Protein AF-A0AAV6PAG8-F1 (afdb_monomer_lite)

Foldseek 3Di:
DFQFLLNVVVVVCVVDVVFPDKFKAAPVRHTDDRRHTPVVVLQHWIWIATPNDIDTDGRPHDDDDPPPCVVVVVVVVVVVVVVCVVVVVVVVVVVVVVVVVVVVVVVVVCVVVVVVVVVVVVVVVVVVVVVVVVVVVVVVCLVVVLVCCCPPPDPPVVCVVVNVVVVVVVVVVVVVCCVVVVDPVDDPVVVVVVVVVVVVVVVVVVD

pLDDT: mean 77.94, std 13.1, range [36.88, 95.69]

Secondary structure (DSSP, 8-state):
---BHHHHHHHHHHH-TT-S-EEEEETTSPBPPTTSBHHHHTTS-EEEEETTEEEEE------S--SS-HHHHHHHHHHHHHHHHHHHHHHHHHHHHHHHHHHHHHHHHHHHHHHHHHHHHHHHHHHHHHHHHHHHHHHHHHHHHHHHHHHHT--HHHHHHHHHHHHHHHHHHHHHHHHHHT-----HHHHHHHHHHHHHHHHTT--

Radius of gyration: 40.33 Å; chains: 1; bounding box: 89×39×101 Å

Organism: Solea senegalensis (NCBI:txid28829)

Sequence (207 aa):
MLTTVGDLLRDITAKDRGVHYAVLLNGDGQRISSCTFMETVLNKDFQLVINDVTHNVRSFGQGPSHEHVSGVDDVKYMVRLLHAALTLPQRQHAKHSELLMKQEELKEQLKPLETVKVQMAKDAHSKASMLGWVGLAYLSLQGGFLGYLTWYVFEWDTMEPVTYFITYTTSMIFFAYYMLTRQDFACPDVRDRQFLHFFYRSASSEV

Structure (mmCIF, N/CA/C/O backbone):
data_AF-A0AAV6PAG8-F1
#
_entry.id   AF-A0AAV6PAG8-F1
#
loop_
_atom_site.group_PDB
_atom_site.id
_atom_site.type_symbol
_atom_site.label_atom_id
_atom_site.label_alt_id
_atom_site.label_comp_id
_atom_site.label_asym_id
_atom_site.label_entity_id
_atom_site.label_seq_id
_atom_site.pdbx_PDB_ins_code
_atom_site.Cartn_x
_atom_site.Cartn_y
_atom_site.Cartn_z
_atom_site.occupancy
_atom_site.B_iso_or_equiv
_atom_site.auth_seq_id
_atom_site.auth_comp_id
_atom_site.auth_asym_id
_atom_site.auth_atom_id
_atom_site.pdbx_PDB_model_num
ATOM 1 N N . MET A 1 1 ? -29.138 -3.992 34.668 1.00 46.91 1 MET A N 1
ATOM 2 C CA . MET A 1 1 ? -29.139 -4.516 33.292 1.00 46.91 1 MET A CA 1
ATOM 3 C C . MET A 1 1 ? -30.467 -4.113 32.700 1.00 46.91 1 MET A C 1
ATOM 5 O O . MET A 1 1 ? -31.474 -4.454 33.302 1.00 46.91 1 MET A O 1
ATOM 9 N N . LEU A 1 2 ? -30.470 -3.283 31.657 1.00 59.47 2 LEU A N 1
ATOM 10 C CA . LEU A 1 2 ? -31.719 -2.862 31.028 1.00 59.47 2 LEU A CA 1
ATOM 11 C C . LEU A 1 2 ? -32.169 -3.992 30.105 1.00 59.47 2 LEU A C 1
ATOM 13 O O . LEU A 1 2 ? -31.556 -4.203 29.064 1.00 59.47 2 LEU A O 1
ATOM 17 N N . THR A 1 3 ? -33.175 -4.752 30.524 1.00 80.31 3 THR A N 1
ATOM 18 C CA . THR A 1 3 ? -33.791 -5.779 29.684 1.00 80.31 3 THR A CA 1
ATOM 19 C C . THR A 1 3 ? -34.648 -5.097 28.623 1.00 80.31 3 THR A C 1
ATOM 21 O O . THR A 1 3 ? -35.455 -4.209 28.920 1.00 80.31 3 THR A O 1
ATOM 24 N N . THR A 1 4 ? -34.438 -5.468 27.364 1.00 87.31 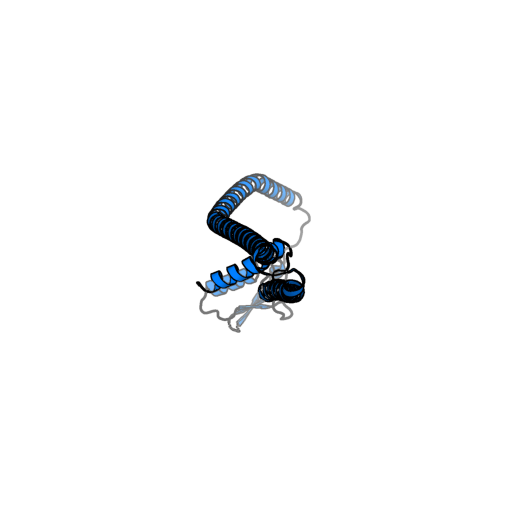4 THR A N 1
ATOM 25 C CA . THR A 1 4 ? -35.262 -4.983 26.254 1.00 87.31 4 THR A CA 1
ATOM 26 C C . THR A 1 4 ? -36.421 -5.940 25.989 1.00 87.31 4 THR A C 1
ATOM 28 O O . THR A 1 4 ? -36.388 -7.111 26.376 1.00 87.31 4 THR A O 1
ATOM 31 N N . VAL A 1 5 ? -37.466 -5.455 25.318 1.00 83.56 5 VAL A N 1
ATOM 32 C CA . VAL A 1 5 ? -38.581 -6.299 24.856 1.00 83.56 5 VAL A CA 1
ATOM 33 C C . VAL A 1 5 ? -38.077 -7.416 23.935 1.00 83.56 5 VAL A C 1
ATOM 35 O O . VAL A 1 5 ? -38.572 -8.538 24.001 1.00 83.56 5 VAL A O 1
ATOM 38 N N . GLY A 1 6 ? -37.052 -7.144 23.123 1.00 83.06 6 GLY A N 1
ATOM 39 C CA . GLY A 1 6 ? -36.403 -8.132 22.267 1.00 83.06 6 GLY A CA 1
ATOM 40 C C . GLY A 1 6 ? -35.702 -9.240 23.050 1.00 83.06 6 GLY A C 1
ATOM 41 O O . GLY A 1 6 ? -35.818 -10.404 22.670 1.00 83.06 6 GLY A O 1
ATOM 42 N N . ASP A 1 7 ? -35.032 -8.906 24.155 1.00 85.25 7 ASP A N 1
ATOM 43 C CA . ASP A 1 7 ? -34.413 -9.909 25.031 1.00 85.25 7 ASP A CA 1
ATOM 44 C C . ASP A 1 7 ? -35.474 -10.790 25.697 1.00 85.25 7 ASP A C 1
ATOM 46 O O . ASP A 1 7 ? -35.347 -12.010 25.686 1.00 85.25 7 ASP A O 1
ATOM 50 N N . LEU A 1 8 ? -36.575 -10.199 26.177 1.00 83.44 8 LEU A N 1
ATOM 51 C CA . LEU A 1 8 ? -37.692 -10.951 26.760 1.00 83.44 8 LEU A CA 1
ATOM 52 C C . LEU A 1 8 ? -38.330 -11.910 25.743 1.00 83.44 8 LEU A C 1
ATOM 54 O O . LEU A 1 8 ? -38.576 -13.072 26.052 1.00 83.44 8 LEU A O 1
ATOM 58 N N . LEU A 1 9 ? -38.588 -11.443 24.519 1.00 84.12 9 LEU A N 1
ATOM 59 C CA . LEU A 1 9 ? -39.158 -12.274 23.456 1.00 84.12 9 LEU A CA 1
ATOM 60 C C . LEU A 1 9 ? -38.212 -13.416 23.061 1.00 84.12 9 LEU A C 1
ATOM 62 O O . LEU A 1 9 ? -38.665 -14.544 22.844 1.00 84.12 9 LEU A O 1
ATOM 66 N N . ARG A 1 10 ? -36.900 -13.149 23.010 1.00 84.81 10 ARG A N 1
ATOM 67 C CA . ARG A 1 10 ? -35.882 -14.185 22.781 1.00 84.81 10 ARG A CA 1
ATOM 68 C C . ARG A 1 10 ? -35.856 -15.200 23.913 1.00 84.81 10 ARG A C 1
ATOM 70 O O . ARG A 1 10 ? -35.820 -16.391 23.623 1.00 84.81 10 ARG A O 1
ATOM 77 N N . ASP A 1 11 ? -35.928 -14.755 25.161 1.00 85.12 11 ASP A N 1
ATOM 78 C CA . ASP A 1 11 ? -35.935 -15.635 26.328 1.00 85.12 11 ASP A CA 1
ATOM 79 C C . ASP A 1 11 ? -37.188 -16.517 26.369 1.00 85.12 11 ASP A C 1
ATOM 81 O O . ASP A 1 11 ? -37.075 -17.716 26.615 1.00 85.12 11 ASP A O 1
ATOM 85 N N . ILE A 1 12 ? -38.370 -15.973 26.059 1.00 83.06 12 ILE A N 1
ATOM 86 C CA . ILE A 1 12 ? -39.626 -16.741 25.983 1.00 83.06 12 ILE A CA 1
ATOM 87 C C . ILE A 1 12 ? -39.534 -17.816 24.893 1.00 83.06 12 ILE A C 1
ATOM 89 O O . ILE A 1 12 ? -39.832 -18.982 25.149 1.00 83.06 12 ILE A O 1
ATOM 93 N N . THR A 1 13 ? -39.048 -17.445 23.706 1.00 81.75 13 THR A N 1
ATOM 94 C CA . THR A 1 13 ? -38.871 -18.377 22.577 1.00 81.75 13 THR A CA 1
ATOM 95 C C . THR A 1 13 ? -37.801 -19.437 22.873 1.00 81.75 13 THR A C 1
ATOM 97 O O . THR A 1 13 ? -37.905 -20.582 22.442 1.00 81.75 13 THR A O 1
ATOM 100 N N . ALA A 1 14 ? -36.756 -19.082 23.627 1.00 84.25 14 ALA A N 1
ATOM 101 C CA . ALA A 1 14 ? -35.708 -20.016 24.030 1.00 84.25 14 ALA A CA 1
ATOM 102 C C . ALA A 1 14 ? -36.164 -20.981 25.139 1.00 84.25 14 ALA A C 1
ATOM 104 O O . ALA A 1 14 ? -35.673 -22.111 25.200 1.00 84.25 14 ALA A O 1
ATOM 105 N N . LYS A 1 15 ? -37.078 -20.547 26.018 1.00 84.00 15 LYS A N 1
ATOM 106 C CA . LYS A 1 15 ? -37.592 -21.334 27.149 1.00 84.00 15 LYS A CA 1
ATOM 107 C C . LYS A 1 15 ? -38.590 -22.403 26.707 1.00 84.00 15 LYS A C 1
ATOM 109 O O . LYS A 1 15 ? -38.554 -23.505 27.249 1.00 84.00 15 LYS A O 1
ATOM 114 N N . ASP A 1 16 ? -39.449 -22.087 25.741 1.00 81.06 16 ASP A N 1
ATOM 115 C CA . ASP A 1 16 ? -40.463 -23.005 25.227 1.00 81.06 16 ASP A CA 1
ATOM 116 C C . ASP A 1 16 ? -40.409 -23.076 23.695 1.00 81.06 16 ASP A C 1
ATOM 118 O O . ASP A 1 16 ? -40.774 -22.138 22.987 1.00 81.06 16 ASP A O 1
ATOM 122 N N . ARG A 1 17 ? -39.959 -24.226 23.176 1.00 73.06 17 ARG A N 1
ATOM 123 C CA . ARG A 1 17 ? -39.860 -24.484 21.729 1.00 73.06 17 ARG A CA 1
ATOM 124 C C . ARG A 1 17 ? -41.225 -24.593 21.040 1.00 73.06 17 ARG A C 1
ATOM 126 O O . ARG A 1 17 ? -41.256 -24.631 19.813 1.00 73.06 17 ARG A O 1
ATOM 133 N N . GLY A 1 18 ? -42.324 -24.666 21.794 1.00 73.50 18 GLY A N 1
ATOM 134 C CA . GLY A 1 18 ? -43.687 -24.631 21.263 1.00 73.50 18 GLY A CA 1
ATOM 135 C C . GLY A 1 18 ? -44.164 -23.227 20.880 1.00 73.50 18 GLY A C 1
ATOM 136 O O . GLY A 1 18 ? -45.200 -23.096 20.232 1.00 73.50 18 GLY A O 1
ATOM 137 N N . VAL A 1 19 ? -43.433 -22.170 21.252 1.00 74.88 19 VAL A N 1
ATOM 138 C CA . VAL A 1 19 ? -43.768 -20.782 20.911 1.00 74.88 19 VAL A CA 1
ATOM 139 C C . VAL A 1 19 ? -43.152 -20.417 19.561 1.00 74.88 19 VAL A C 1
ATOM 141 O O . VAL A 1 19 ? -41.952 -20.183 19.450 1.00 74.88 19 VAL A O 1
ATOM 144 N N . HIS A 1 20 ? -43.982 -20.355 18.519 1.00 68.56 20 HIS A N 1
ATOM 145 C CA . HIS A 1 20 ? -43.560 -19.961 17.171 1.00 68.56 20 HIS A CA 1
ATOM 146 C C . HIS A 1 20 ? -43.664 -18.453 16.949 1.00 68.56 20 HIS A C 1
ATOM 148 O O . HIS A 1 20 ? -42.948 -17.894 16.116 1.00 68.56 20 HIS A O 1
ATOM 154 N N . TYR A 1 21 ? -44.561 -17.794 17.683 1.00 75.31 21 TYR A N 1
ATOM 155 C CA . TYR A 1 21 ? -44.836 -16.380 17.507 1.00 75.31 21 TYR A CA 1
ATOM 156 C C . TYR A 1 21 ? -45.197 -15.724 18.839 1.00 75.31 21 TYR A C 1
ATOM 158 O O . TYR A 1 21 ? -46.208 -16.063 19.457 1.00 75.31 21 TYR A O 1
ATOM 166 N N . ALA A 1 22 ? -44.368 -14.770 19.262 1.00 78.50 22 ALA A N 1
ATOM 167 C CA . ALA A 1 22 ? -44.603 -13.937 20.432 1.00 78.50 22 ALA A CA 1
ATOM 168 C C . ALA A 1 22 ? -44.461 -12.462 20.040 1.00 78.50 22 ALA A C 1
ATOM 170 O O . ALA A 1 22 ? -43.446 -12.062 19.465 1.00 78.50 22 ALA A O 1
ATOM 171 N N . VAL A 1 23 ? -45.477 -11.649 20.330 1.00 81.56 23 VAL A N 1
ATOM 172 C CA . VAL A 1 23 ? -45.461 -10.204 20.066 1.00 81.56 23 VAL A CA 1
ATOM 173 C C . VAL A 1 23 ? -46.072 -9.445 21.229 1.00 81.56 23 VAL A C 1
ATOM 175 O O . VAL A 1 23 ? -47.088 -9.844 21.795 1.00 81.56 23 VAL A O 1
ATOM 178 N N . LEU A 1 24 ? -45.446 -8.316 21.553 1.00 82.12 24 LEU A N 1
ATOM 179 C CA . LEU A 1 24 ? -45.943 -7.375 22.539 1.00 82.12 24 LEU A CA 1
ATOM 180 C C . LEU A 1 24 ? -46.739 -6.260 21.852 1.00 82.12 24 LEU A C 1
ATOM 182 O O . LEU A 1 24 ? -46.246 -5.616 20.921 1.00 82.12 24 LEU A O 1
ATOM 186 N N . LEU A 1 25 ? -47.961 -6.033 22.315 1.00 81.81 25 LEU A N 1
ATOM 187 C CA . LEU A 1 25 ? -48.871 -5.000 21.841 1.00 81.81 25 LEU A CA 1
ATOM 188 C C . LEU A 1 25 ? -49.134 -3.988 22.959 1.00 81.81 25 LEU A C 1
ATOM 190 O O . LEU A 1 25 ? -49.239 -4.339 24.134 1.00 81.81 25 LEU A O 1
ATOM 194 N N . ASN A 1 26 ? -49.257 -2.723 22.585 1.00 80.88 26 ASN A N 1
ATOM 195 C CA . ASN A 1 26 ? -49.664 -1.655 23.488 1.00 80.88 26 ASN A CA 1
ATOM 196 C C . ASN A 1 26 ? -51.186 -1.696 23.735 1.00 80.88 26 ASN A C 1
ATOM 198 O O . ASN A 1 26 ? -51.906 -2.386 23.011 1.00 80.88 26 ASN A O 1
ATOM 202 N N . GLY A 1 27 ? -51.692 -0.916 24.696 1.00 71.19 27 GLY A N 1
ATOM 203 C CA . GLY A 1 27 ? -53.138 -0.792 24.957 1.00 71.19 27 GLY A CA 1
ATOM 204 C C . GLY A 1 27 ? -53.977 -0.412 23.723 1.00 71.19 27 GLY A C 1
ATOM 205 O O . GLY A 1 27 ? -55.124 -0.831 23.610 1.00 71.19 27 GLY A O 1
ATOM 206 N N . ASP A 1 28 ? -53.368 0.289 22.760 1.00 72.31 28 ASP A N 1
ATOM 207 C CA . ASP A 1 28 ? -53.968 0.688 21.477 1.00 72.31 28 ASP A CA 1
ATOM 208 C C . ASP A 1 28 ? -53.832 -0.370 20.356 1.00 72.31 28 ASP A C 1
ATOM 210 O O . ASP A 1 28 ? -54.152 -0.104 19.198 1.00 72.31 28 ASP A O 1
ATOM 214 N N . GLY A 1 29 ? -53.299 -1.562 20.652 1.00 71.62 29 GLY A N 1
ATOM 215 C CA . GLY A 1 29 ? -53.136 -2.656 19.684 1.00 71.62 29 GLY A CA 1
ATOM 216 C C . GLY A 1 29 ? -51.946 -2.517 18.723 1.00 71.62 29 GLY A C 1
ATOM 217 O O . GLY A 1 29 ? -51.823 -3.298 17.781 1.00 71.62 29 GLY A O 1
ATOM 218 N N . GLN A 1 30 ? -51.046 -1.551 18.940 1.00 79.81 30 GLN A N 1
ATOM 219 C CA . GLN A 1 30 ? -49.819 -1.398 18.145 1.00 79.81 30 GLN A CA 1
ATOM 220 C C . GLN A 1 30 ? -48.665 -2.246 18.685 1.00 79.81 30 GLN A C 1
ATOM 222 O O . GLN A 1 30 ? -48.480 -2.348 19.896 1.00 79.81 30 GLN A O 1
ATOM 227 N N . ARG A 1 31 ? -47.846 -2.806 17.785 1.00 80.69 31 ARG A N 1
ATOM 228 C CA . ARG A 1 31 ? -46.652 -3.585 18.153 1.00 80.69 31 ARG A CA 1
ATOM 229 C C . ARG A 1 31 ? -45.590 -2.698 18.797 1.00 80.69 31 ARG A C 1
ATOM 231 O O . ARG A 1 31 ? -45.206 -1.678 18.230 1.00 80.69 31 ARG A O 1
ATOM 238 N N . ILE A 1 32 ? -45.089 -3.120 19.953 1.00 81.50 32 ILE A N 1
ATOM 239 C CA . ILE A 1 32 ? -43.983 -2.459 20.650 1.00 81.50 32 ILE A CA 1
ATOM 240 C C . ILE A 1 32 ? -42.662 -2.920 20.022 1.00 81.50 32 ILE A C 1
ATOM 242 O O . ILE A 1 32 ? -42.492 -4.092 19.686 1.00 81.50 32 ILE A O 1
ATOM 246 N N . SER A 1 33 ? -41.729 -1.985 19.839 1.00 80.94 33 SER A N 1
ATOM 247 C CA . SER A 1 33 ? -40.425 -2.272 19.241 1.00 80.94 33 SER A CA 1
ATOM 248 C C . SER A 1 33 ? -39.586 -3.186 20.133 1.00 80.94 33 SER A C 1
ATOM 250 O O . SER A 1 33 ? -39.536 -3.023 21.352 1.00 80.94 33 SER A O 1
ATOM 252 N N . SER A 1 34 ? -38.838 -4.098 19.513 1.00 78.38 34 SER A N 1
ATOM 253 C CA . SER A 1 34 ? -37.893 -4.983 20.199 1.00 78.38 34 SER A CA 1
ATOM 254 C C . SER A 1 34 ? -36.793 -4.221 20.949 1.00 78.38 34 SER A C 1
ATOM 256 O O . SER A 1 34 ? -36.220 -4.750 21.895 1.00 78.38 34 SER A O 1
ATOM 258 N N . CYS A 1 35 ? -36.509 -2.973 20.563 1.00 79.38 35 CYS A N 1
ATOM 259 C CA . CYS A 1 35 ? -35.508 -2.129 21.220 1.00 79.38 35 CYS A CA 1
ATOM 260 C C . CYS A 1 35 ? -36.067 -1.330 22.408 1.00 79.38 35 CYS A C 1
ATOM 262 O O . CYS A 1 35 ? -35.312 -0.621 23.071 1.00 79.38 35 CYS A O 1
ATOM 264 N N . THR A 1 36 ? -37.375 -1.390 22.671 1.00 83.50 36 THR A N 1
ATOM 265 C CA . THR A 1 36 ? -37.980 -0.663 23.790 1.00 83.50 36 THR A CA 1
ATOM 266 C C . THR A 1 36 ? -37.551 -1.291 25.118 1.00 83.50 36 THR A C 1
ATOM 268 O O . THR A 1 36 ? -37.507 -2.515 25.260 1.00 83.50 36 THR A O 1
ATOM 271 N N . PHE A 1 37 ? -37.222 -0.452 26.103 1.00 82.19 37 PHE A N 1
ATOM 272 C CA . PHE A 1 37 ? -36.874 -0.904 27.448 1.00 82.19 37 PHE A CA 1
ATOM 273 C C . PHE A 1 37 ? -38.100 -1.426 28.196 1.00 82.19 37 PHE A C 1
ATOM 275 O O . PHE A 1 37 ? -39.176 -0.828 28.134 1.00 82.19 37 PHE A O 1
ATOM 282 N N . MET A 1 38 ? -37.917 -2.503 28.964 1.00 79.88 38 MET A N 1
ATOM 283 C CA . MET A 1 38 ? -38.992 -3.105 29.755 1.00 79.88 38 MET A CA 1
ATOM 284 C C . MET A 1 38 ? -39.590 -2.123 30.774 1.00 79.88 38 MET A C 1
ATOM 286 O O . MET A 1 38 ? -40.790 -2.141 31.007 1.00 79.88 38 MET A O 1
ATOM 290 N N . GLU A 1 39 ? -38.778 -1.217 31.328 1.00 76.50 39 GLU A N 1
ATOM 291 C CA . GLU A 1 39 ? -39.226 -0.181 32.273 1.00 76.50 39 GLU A CA 1
ATOM 292 C C . GLU A 1 39 ? -40.283 0.755 31.665 1.00 76.50 39 GLU A C 1
ATOM 294 O O . GLU A 1 39 ? -41.230 1.152 32.335 1.00 76.50 39 GLU A O 1
ATOM 299 N N . THR A 1 40 ? -40.164 1.086 30.376 1.00 77.06 40 THR A N 1
ATOM 300 C CA . THR A 1 40 ? -41.135 1.944 29.680 1.00 77.06 40 THR A CA 1
ATOM 301 C C . THR A 1 40 ? -42.437 1.204 29.388 1.00 77.06 40 THR A C 1
ATOM 303 O O . THR A 1 40 ? -43.511 1.798 29.427 1.00 77.06 40 THR A O 1
ATOM 306 N N . VAL A 1 41 ? -42.340 -0.094 29.106 1.00 78.69 41 VAL A N 1
ATOM 307 C CA . VAL A 1 41 ? -43.480 -0.971 28.821 1.00 78.69 41 VAL A CA 1
ATOM 308 C C . VAL A 1 41 ? -44.267 -1.288 30.091 1.00 78.69 41 VAL A C 1
ATOM 310 O O . VAL A 1 41 ? -45.487 -1.237 30.071 1.00 78.69 41 VAL A O 1
ATOM 313 N N . LEU A 1 42 ? -43.580 -1.537 31.207 1.00 77.88 42 LEU A N 1
ATOM 314 C CA . LEU A 1 42 ? -44.167 -1.819 32.522 1.00 77.88 42 LEU A CA 1
ATOM 315 C C . LEU A 1 42 ? -44.856 -0.606 33.172 1.00 77.88 42 LEU A C 1
ATOM 317 O O . LEU A 1 42 ? -45.422 -0.749 34.248 1.00 77.88 42 LEU A O 1
ATOM 321 N N . ASN A 1 43 ? -44.806 0.581 32.563 1.00 77.50 43 ASN A N 1
ATOM 322 C CA . ASN A 1 43 ? -45.525 1.763 33.052 1.00 77.50 43 ASN A CA 1
ATOM 323 C C . ASN A 1 43 ? -46.970 1.853 32.545 1.00 77.50 43 ASN A C 1
ATOM 325 O O . ASN A 1 43 ? -47.733 2.695 33.019 1.00 77.50 43 ASN A O 1
ATOM 329 N N . LYS A 1 44 ? -47.340 1.042 31.552 1.00 76.62 44 LYS A N 1
ATOM 330 C CA . LYS A 1 44 ? -48.685 0.997 30.980 1.00 76.62 44 LYS A CA 1
ATOM 331 C C . LYS A 1 44 ? -49.147 -0.447 30.878 1.00 76.62 44 LYS A C 1
ATOM 333 O O . LYS A 1 44 ? -48.338 -1.363 30.788 1.00 76.62 44 LYS A O 1
ATOM 338 N N . ASP A 1 45 ? -50.457 -0.636 30.827 1.00 80.94 45 ASP A N 1
ATOM 339 C CA . ASP A 1 45 ? -51.018 -1.946 30.520 1.00 80.94 45 ASP A CA 1
ATOM 340 C C . ASP A 1 45 ? -50.637 -2.350 29.090 1.00 80.94 45 ASP A C 1
ATOM 342 O O . ASP A 1 45 ? -50.783 -1.570 28.142 1.00 80.94 45 ASP A O 1
ATOM 346 N N . PHE A 1 46 ? -50.137 -3.575 28.939 1.00 83.00 46 PHE A N 1
ATOM 347 C CA . PHE A 1 46 ? -49.699 -4.121 27.660 1.00 83.00 46 PHE A CA 1
ATOM 348 C C . PHE A 1 46 ? -50.274 -5.521 27.451 1.00 83.00 46 PHE A C 1
ATOM 350 O O . PHE A 1 46 ? -50.575 -6.261 28.390 1.00 83.00 46 PHE A O 1
ATOM 357 N N . GLN A 1 47 ? -50.432 -5.897 26.188 1.00 82.88 47 GLN A N 1
ATOM 358 C CA . GLN A 1 47 ? -50.933 -7.205 25.795 1.00 82.88 47 GLN A CA 1
ATOM 359 C C . GLN A 1 47 ? -49.785 -8.035 25.224 1.00 82.88 47 GLN A C 1
ATOM 361 O O . GLN A 1 47 ? -49.036 -7.579 24.362 1.00 82.88 47 GLN A O 1
ATOM 366 N N . LEU A 1 48 ? -49.641 -9.266 25.697 1.00 83.00 48 LEU A N 1
ATOM 367 C CA . LEU A 1 48 ? -48.678 -10.234 25.189 1.00 83.00 48 LEU A CA 1
ATOM 368 C C . LEU A 1 48 ? -49.432 -11.293 24.389 1.00 83.00 48 LEU A C 1
ATOM 370 O O . LEU A 1 48 ? -50.273 -12.000 24.937 1.00 83.00 48 LEU A O 1
ATOM 374 N N . VAL A 1 49 ? -49.135 -11.403 23.098 1.00 81.69 49 VAL A N 1
ATOM 375 C CA . VAL A 1 49 ? -49.740 -12.405 22.214 1.00 81.69 49 VAL A CA 1
ATOM 376 C C . VAL A 1 49 ? -48.745 -13.532 21.997 1.00 81.69 49 VAL A C 1
ATOM 378 O O . VAL A 1 49 ? -47.672 -13.287 21.449 1.00 81.69 49 VAL A O 1
ATOM 381 N N . ILE A 1 50 ? -49.096 -14.747 22.421 1.00 82.62 50 ILE A N 1
ATOM 382 C CA . ILE A 1 50 ? -48.298 -15.970 22.248 1.00 82.62 50 ILE A CA 1
ATOM 383 C C . ILE A 1 50 ? -49.143 -16.965 21.454 1.00 82.62 50 ILE A C 1
ATOM 385 O O . ILE A 1 50 ? -50.193 -17.371 21.942 1.00 82.62 50 ILE A O 1
ATOM 389 N N . ASN A 1 51 ? -48.699 -17.371 20.259 1.00 76.56 51 ASN A N 1
ATOM 390 C CA . ASN A 1 51 ? -49.383 -18.370 19.417 1.00 76.56 51 ASN A CA 1
ATOM 391 C C . ASN A 1 51 ? -50.914 -18.144 19.312 1.00 76.56 51 ASN A C 1
ATOM 393 O O . ASN A 1 51 ? -51.696 -19.054 19.574 1.00 76.56 51 ASN A O 1
ATOM 397 N N . ASP A 1 52 ? -51.327 -16.912 18.993 1.00 73.56 52 ASP A N 1
ATOM 398 C CA . ASP A 1 52 ? -52.728 -16.446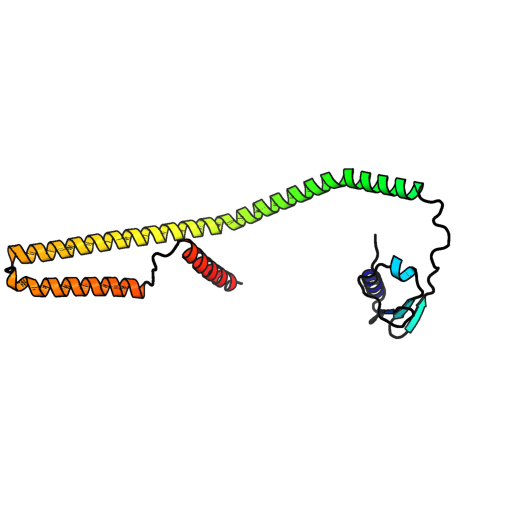 18.910 1.00 73.56 52 ASP A CA 1
ATOM 399 C C . ASP A 1 52 ? -53.517 -16.342 20.230 1.00 73.56 52 ASP A C 1
ATOM 401 O O . ASP A 1 52 ? -54.679 -15.931 20.228 1.00 73.56 52 ASP A O 1
ATOM 405 N N . VAL A 1 53 ? -52.892 -16.598 21.382 1.00 78.25 53 VAL A N 1
ATOM 406 C CA . VAL A 1 53 ? -53.488 -16.340 22.700 1.00 78.25 53 VAL A CA 1
ATOM 407 C C . VAL A 1 53 ? -53.072 -14.958 23.197 1.00 78.25 53 VAL A C 1
ATOM 409 O O . VAL A 1 53 ? -51.893 -14.686 23.426 1.00 78.25 53 VAL A O 1
ATOM 412 N N . THR A 1 54 ? -54.049 -14.069 23.379 1.00 80.19 54 THR A N 1
ATOM 413 C CA . THR A 1 54 ? -53.847 -12.712 23.906 1.00 80.19 54 THR A CA 1
ATOM 414 C C . THR A 1 54 ? -53.901 -12.711 25.436 1.00 80.19 54 THR A C 1
ATOM 416 O O . THR A 1 54 ? -54.968 -12.889 26.027 1.00 80.19 54 THR A O 1
ATOM 419 N N . HIS A 1 55 ? -52.772 -12.454 26.091 1.00 79.75 55 HIS A N 1
ATOM 420 C CA . HIS A 1 55 ? -52.685 -12.246 27.533 1.00 79.75 55 HIS A CA 1
ATOM 421 C C . HIS A 1 55 ? -52.645 -10.753 27.853 1.00 79.75 55 HIS A C 1
ATOM 423 O O . HIS A 1 55 ? -51.729 -10.045 27.443 1.00 79.75 55 HIS A O 1
ATOM 429 N N . ASN A 1 56 ? -53.631 -10.270 28.608 1.00 78.94 56 ASN A N 1
ATOM 430 C CA . ASN A 1 56 ? -53.648 -8.890 29.078 1.00 78.94 56 ASN A CA 1
ATOM 431 C C . ASN A 1 56 ? -52.881 -8.791 30.402 1.00 78.94 56 ASN A C 1
ATOM 433 O O . ASN A 1 56 ? -53.330 -9.323 31.421 1.00 78.94 56 ASN A O 1
ATOM 437 N N . VAL A 1 57 ? -51.717 -8.145 30.377 1.00 79.62 57 VAL A N 1
ATOM 438 C CA . VAL A 1 57 ? -50.875 -7.959 31.556 1.00 79.62 57 VAL A CA 1
ATOM 439 C C . VAL A 1 57 ? -51.136 -6.563 32.099 1.00 79.62 57 VAL A C 1
ATOM 441 O O . VAL A 1 57 ? -50.729 -5.560 31.513 1.00 79.62 57 VAL A O 1
ATOM 444 N N . ARG A 1 58 ? -51.818 -6.502 33.246 1.00 70.19 58 ARG A N 1
ATOM 445 C CA . ARG A 1 58 ? -51.954 -5.251 33.991 1.00 70.19 58 ARG A CA 1
ATOM 446 C C . ARG A 1 58 ? -50.630 -4.931 34.644 1.00 70.19 58 ARG A C 1
ATOM 448 O O . ARG A 1 58 ? -50.149 -5.693 35.488 1.00 70.19 58 ARG A O 1
ATOM 455 N N . SER A 1 59 ? -50.048 -3.813 34.248 1.00 66.69 59 SER A N 1
ATOM 456 C CA . SER A 1 59 ? -48.860 -3.331 34.918 1.00 66.69 59 SER A CA 1
ATOM 457 C C . SER A 1 59 ? -49.271 -2.754 36.268 1.00 66.69 59 SER A C 1
ATOM 459 O O . SER A 1 59 ? -50.187 -1.934 36.352 1.00 66.69 59 SER A O 1
ATOM 461 N N . PHE A 1 60 ? -48.615 -3.187 37.344 1.00 56.22 60 PHE A N 1
ATOM 462 C CA . PHE A 1 60 ? -48.691 -2.453 38.601 1.00 56.22 60 PHE A CA 1
ATOM 463 C C . PHE A 1 60 ? -47.936 -1.146 38.382 1.00 56.22 60 PHE A C 1
ATOM 465 O O . PHE A 1 60 ? -46.716 -1.101 38.530 1.00 56.22 60 PHE A O 1
ATOM 472 N N . GLY A 1 61 ? -48.666 -0.115 37.948 1.00 52.66 61 GLY A N 1
ATOM 473 C CA . GLY A 1 61 ? -48.138 1.230 37.785 1.00 52.66 61 GLY A CA 1
ATOM 474 C C . GLY A 1 61 ? -47.344 1.607 39.028 1.00 52.66 61 GLY A C 1
ATOM 475 O O . GLY A 1 61 ? -47.794 1.379 40.154 1.00 52.66 61 GLY A O 1
ATOM 476 N N . GLN A 1 62 ? -46.132 2.102 38.801 1.00 54.84 62 GLN A N 1
ATOM 477 C CA . GLN A 1 62 ? -45.186 2.492 39.835 1.00 54.84 62 GLN A CA 1
ATOM 478 C C . GLN A 1 62 ? -45.921 3.314 40.910 1.00 54.84 62 GLN A C 1
ATOM 480 O O . GLN A 1 62 ? -46.495 4.361 40.612 1.00 54.84 62 GLN A O 1
ATOM 485 N N . GLY A 1 63 ? -45.991 2.781 42.137 1.00 45.31 63 GLY A N 1
ATOM 486 C CA . GLY A 1 63 ? -46.718 3.402 43.248 1.00 45.31 63 GLY A CA 1
ATOM 487 C C . GLY A 1 63 ? -46.254 4.843 43.517 1.00 45.31 63 GLY A C 1
ATOM 488 O O . GLY A 1 63 ? -45.135 5.209 43.149 1.00 45.31 63 GLY A O 1
ATOM 489 N N . PRO A 1 64 ? -47.102 5.684 44.137 1.00 52.50 64 PRO A N 1
ATOM 490 C CA . PRO A 1 64 ? -46.842 7.109 44.235 1.00 52.50 64 PRO A CA 1
ATOM 491 C C . PRO A 1 64 ? -45.729 7.421 45.243 1.00 52.50 64 PRO A C 1
ATOM 493 O O . PRO A 1 64 ? -45.593 6.758 46.269 1.00 52.50 64 PRO A O 1
ATOM 496 N N . SER A 1 65 ? -45.046 8.535 44.970 1.00 43.78 65 SER A N 1
ATOM 497 C CA . SER A 1 65 ? -44.165 9.318 45.849 1.00 43.78 65 SER A CA 1
ATOM 498 C C . SER A 1 65 ? -42.659 9.130 45.647 1.00 43.78 65 SER A C 1
ATOM 500 O O . SER A 1 65 ? -41.993 8.295 46.252 1.00 43.78 65 SER A O 1
ATOM 502 N N . HIS A 1 66 ? -42.124 10.013 44.804 1.00 50.41 66 HIS A N 1
ATOM 503 C CA . HIS A 1 66 ? -40.702 10.234 44.551 1.00 50.41 66 HIS A CA 1
ATOM 504 C C . HIS A 1 66 ? -40.163 11.449 45.343 1.00 50.41 66 HIS A C 1
ATOM 506 O O . HIS A 1 66 ? -39.195 12.079 44.925 1.00 50.41 66 HIS A O 1
ATOM 512 N N . GLU A 1 67 ? -40.783 11.820 46.471 1.00 50.22 67 GLU A N 1
ATOM 513 C CA . GLU A 1 67 ? -40.392 13.017 47.241 1.00 50.22 67 GLU A CA 1
ATOM 514 C C . GLU A 1 67 ? -39.321 12.767 48.323 1.00 50.22 67 GLU A C 1
ATOM 516 O O . GLU A 1 67 ? -38.853 13.724 48.934 1.00 50.22 67 GLU A O 1
ATOM 521 N N . HIS A 1 68 ? -38.871 11.523 48.563 1.00 48.16 68 HIS A N 1
ATOM 522 C CA . HIS A 1 68 ? -37.938 11.208 49.669 1.00 48.16 68 HIS A CA 1
ATOM 523 C C . HIS A 1 68 ? -36.727 10.307 49.334 1.00 48.16 68 HIS A C 1
ATOM 525 O O . HIS A 1 68 ? -36.131 9.725 50.237 1.00 48.16 68 HIS A O 1
ATOM 531 N N . VAL A 1 69 ? -36.297 10.200 48.067 1.00 52.03 69 VAL A N 1
ATOM 532 C CA . VAL A 1 69 ? -35.213 9.258 47.666 1.00 52.03 69 VAL A CA 1
ATOM 533 C C . VAL A 1 69 ? -33.932 9.940 47.145 1.00 52.03 69 VAL A C 1
ATOM 535 O O . VAL A 1 69 ? -32.973 9.256 46.795 1.00 52.03 69 VAL A O 1
ATOM 538 N N . SER A 1 70 ? -33.837 11.276 47.176 1.00 57.69 70 SER A N 1
ATOM 539 C CA . SER A 1 70 ? -32.665 12.024 46.668 1.00 57.69 70 SER A CA 1
ATOM 540 C C . SER A 1 70 ? -31.322 11.526 47.223 1.00 57.69 70 SER A C 1
ATOM 542 O O . SER A 1 70 ? -30.378 11.318 46.466 1.00 57.69 70 SER A O 1
ATOM 544 N N . GLY A 1 71 ? -31.252 11.223 48.523 1.00 68.19 71 GLY A N 1
ATOM 545 C CA . GLY A 1 71 ? -30.021 10.727 49.146 1.00 68.19 71 GLY A CA 1
ATOM 546 C C . GLY A 1 71 ? -29.595 9.325 48.691 1.00 68.19 71 GLY A C 1
ATOM 547 O O . GLY A 1 71 ? -28.404 9.032 48.629 1.00 68.19 71 GLY A O 1
ATOM 548 N N . VAL A 1 72 ? -30.540 8.444 48.347 1.00 75.88 72 VAL A N 1
ATOM 549 C CA . VAL A 1 72 ? -30.221 7.071 47.913 1.00 75.88 72 VAL A CA 1
ATOM 550 C C . VAL A 1 72 ? -29.754 7.060 46.458 1.00 75.88 72 VAL A C 1
ATOM 552 O O . VAL A 1 72 ? -28.842 6.305 46.114 1.00 75.88 72 VAL A O 1
ATOM 555 N N . ASP A 1 73 ? -30.326 7.919 45.614 1.00 78.12 73 ASP A N 1
ATOM 556 C CA . ASP A 1 73 ? -29.872 8.085 44.233 1.00 78.12 73 ASP A CA 1
ATOM 557 C C . ASP A 1 73 ? -28.479 8.723 44.152 1.00 78.12 73 ASP A C 1
ATOM 559 O O . ASP A 1 73 ? -27.651 8.251 43.367 1.00 78.12 73 ASP A O 1
ATOM 563 N N . ASP A 1 74 ? -28.164 9.689 45.020 1.00 83.00 74 ASP A N 1
ATOM 564 C CA . ASP A 1 74 ? -26.820 10.276 45.118 1.00 83.00 74 ASP A CA 1
ATOM 565 C C . ASP A 1 74 ? -25.773 9.245 45.559 1.00 83.00 74 ASP A C 1
ATOM 567 O O . ASP A 1 74 ? -24.710 9.118 44.942 1.00 83.00 74 ASP A O 1
ATOM 571 N N . VAL A 1 75 ? -26.084 8.425 46.570 1.00 85.75 75 VAL A N 1
ATOM 572 C CA . VAL A 1 75 ? -25.198 7.332 47.008 1.00 85.75 75 VAL A CA 1
ATOM 573 C C . VAL A 1 75 ? -25.004 6.309 45.886 1.00 85.75 75 VAL A C 1
ATOM 575 O O . VAL A 1 75 ? -23.884 5.867 45.621 1.00 85.75 75 VAL A O 1
ATOM 578 N N . LYS A 1 76 ? -26.068 5.959 45.162 1.00 85.19 76 LYS A N 1
ATOM 579 C CA . LYS A 1 76 ? -26.006 5.050 44.010 1.00 85.19 76 LYS A CA 1
ATOM 580 C C . LYS A 1 76 ? -25.174 5.634 42.867 1.00 85.19 76 LYS A C 1
ATOM 582 O O . LYS A 1 76 ? -24.433 4.892 42.216 1.00 85.19 76 LYS A O 1
ATOM 587 N N . TYR A 1 77 ? -25.269 6.939 42.625 1.00 86.44 77 TYR A N 1
ATOM 588 C CA . TYR A 1 77 ? -24.445 7.645 41.651 1.00 86.44 77 TYR A CA 1
ATOM 589 C C . TYR A 1 77 ? -22.969 7.625 42.056 1.00 86.44 77 TYR A C 1
ATOM 591 O O . TYR A 1 77 ? -22.129 7.233 41.246 1.00 86.44 77 TYR A O 1
ATOM 599 N N . MET A 1 78 ? -22.650 7.931 43.315 1.00 87.38 78 MET A N 1
ATOM 600 C CA . MET A 1 78 ? -21.281 7.863 43.837 1.00 87.38 78 MET A CA 1
ATOM 601 C C . MET A 1 78 ? -20.690 6.457 43.724 1.00 87.38 78 MET A C 1
ATOM 603 O O . MET A 1 78 ? -19.559 6.307 43.270 1.00 87.38 78 MET A O 1
ATOM 607 N N . VAL A 1 79 ? -21.452 5.414 44.065 1.00 91.12 79 VAL A N 1
ATOM 608 C CA . VAL A 1 79 ? -21.004 4.019 43.925 1.00 91.12 79 VAL A CA 1
ATOM 609 C C . VAL A 1 79 ? -20.746 3.667 42.460 1.00 91.12 79 VAL A C 1
ATOM 611 O O . VAL A 1 79 ? -19.740 3.031 42.155 1.00 91.12 79 VAL A O 1
ATOM 614 N N . ARG A 1 80 ? -21.603 4.107 41.529 1.00 84.69 80 ARG A N 1
ATOM 615 C CA . ARG A 1 80 ? -21.378 3.915 40.086 1.00 84.69 80 ARG A CA 1
ATOM 616 C C . ARG A 1 80 ? -20.141 4.657 39.597 1.00 84.69 80 ARG A C 1
ATOM 618 O O . ARG A 1 80 ? -19.382 4.085 38.820 1.00 84.69 80 ARG A O 1
AT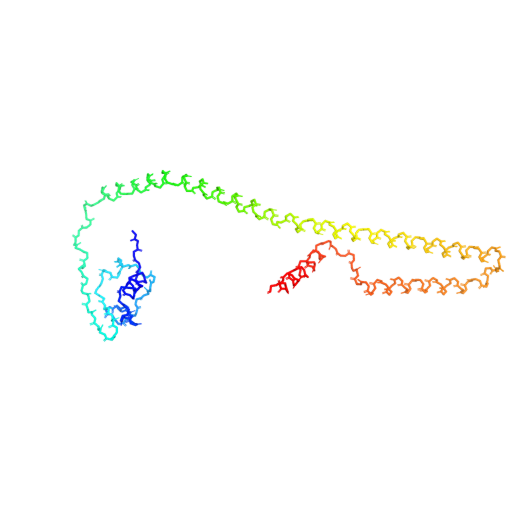OM 625 N N . LEU A 1 81 ? -19.933 5.889 40.052 1.00 89.06 81 LEU A N 1
ATOM 626 C CA . LEU A 1 81 ? -18.779 6.704 39.690 1.00 89.06 81 LEU A CA 1
ATOM 627 C C . LEU A 1 81 ? -17.483 6.085 40.218 1.00 89.06 81 LEU A C 1
ATOM 629 O O . LEU A 1 81 ? -16.512 5.984 39.478 1.00 89.06 81 LEU A O 1
ATOM 633 N N . LEU A 1 82 ? -17.486 5.606 41.461 1.00 89.94 82 LEU A N 1
ATOM 634 C CA . LEU A 1 82 ? -16.334 4.964 42.086 1.00 89.94 82 LEU A CA 1
ATOM 635 C C . LEU A 1 82 ? -16.041 3.600 41.450 1.00 89.94 82 LEU A C 1
ATOM 637 O O . LEU A 1 82 ? -14.898 3.312 41.108 1.00 89.94 82 LEU A O 1
ATOM 641 N N . HIS A 1 83 ? -17.076 2.795 41.193 1.00 88.69 83 HIS A N 1
ATOM 642 C CA . HIS A 1 83 ? -16.946 1.550 40.440 1.00 88.69 83 HIS A CA 1
ATOM 643 C C . HIS A 1 83 ? -16.395 1.811 39.035 1.00 88.69 83 HIS A C 1
ATOM 645 O O . HIS A 1 83 ? -15.495 1.098 38.593 1.00 88.69 83 HIS A O 1
ATOM 651 N N . ALA A 1 84 ? -16.888 2.839 38.338 1.00 87.06 84 ALA A N 1
ATOM 652 C CA . ALA A 1 84 ? -16.364 3.241 37.039 1.00 87.06 84 ALA A CA 1
ATOM 653 C C . ALA A 1 84 ? -14.900 3.683 37.147 1.00 87.06 84 ALA A C 1
ATOM 655 O O . ALA A 1 84 ? -14.076 3.178 36.398 1.00 87.06 84 ALA A O 1
ATOM 656 N N . ALA A 1 85 ? -14.545 4.536 38.107 1.00 88.75 85 ALA A N 1
ATOM 657 C CA . ALA A 1 85 ? -13.175 5.000 38.308 1.00 88.75 85 ALA A CA 1
ATOM 658 C C . ALA A 1 85 ? -12.195 3.854 38.623 1.00 88.75 85 ALA A C 1
ATOM 660 O O . ALA A 1 85 ? -11.069 3.878 38.138 1.00 88.75 85 ALA A O 1
ATOM 661 N N . LEU A 1 86 ? -12.622 2.826 39.367 1.00 88.56 86 LEU A N 1
ATOM 662 C CA . LEU A 1 86 ? -11.808 1.636 39.652 1.00 88.56 86 LEU A CA 1
ATOM 663 C C . LEU A 1 86 ? -11.704 0.667 38.463 1.00 88.56 86 LEU A C 1
ATOM 665 O O . LEU A 1 86 ? -10.632 0.121 38.208 1.00 88.56 86 LEU A O 1
ATOM 669 N N . THR A 1 87 ? -12.793 0.437 37.721 1.00 86.81 87 THR A N 1
ATOM 670 C CA . THR A 1 87 ? -12.809 -0.545 36.615 1.00 86.81 87 THR A CA 1
ATOM 671 C C . THR A 1 87 ? -12.363 0.017 35.265 1.00 86.81 87 THR A C 1
ATOM 673 O O . THR A 1 87 ? -11.920 -0.746 34.402 1.00 86.81 87 THR A O 1
ATOM 676 N N . LEU A 1 88 ? -12.449 1.331 35.053 1.00 87.81 88 LEU A N 1
ATOM 677 C CA . LEU A 1 88 ? -12.044 1.995 33.815 1.00 87.81 88 LEU A CA 1
ATOM 678 C C . LEU A 1 88 ? -10.549 1.828 33.493 1.00 87.81 88 LEU A C 1
ATOM 680 O O . LEU A 1 88 ? -10.273 1.396 32.373 1.00 87.81 88 LEU A O 1
ATOM 684 N N . PRO A 1 89 ? -9.589 2.081 34.409 1.00 86.94 89 PRO A N 1
ATOM 685 C CA . PRO A 1 89 ? -8.169 1.913 34.104 1.00 86.94 89 PRO A CA 1
ATOM 686 C C . PRO A 1 89 ? -7.825 0.456 33.777 1.00 86.94 89 PRO A C 1
ATOM 688 O O . PRO A 1 89 ? -7.110 0.199 32.812 1.00 86.94 89 PRO A O 1
ATOM 691 N N . GLN A 1 90 ? -8.407 -0.520 34.487 1.00 86.56 90 GLN A N 1
ATOM 692 C CA . GLN A 1 90 ? -8.204 -1.937 34.158 1.00 86.56 90 GLN A CA 1
ATOM 693 C C . GLN A 1 90 ? -8.730 -2.293 32.763 1.00 86.56 90 GLN A C 1
ATOM 695 O O . GLN A 1 90 ? -8.044 -2.962 31.989 1.00 86.56 90 GLN A O 1
ATOM 700 N N . ARG A 1 91 ? -9.918 -1.797 32.395 1.00 85.00 91 ARG A N 1
ATOM 701 C CA . ARG A 1 91 ? -10.456 -1.964 31.038 1.00 85.00 91 ARG A CA 1
ATOM 702 C C . ARG A 1 91 ? -9.608 -1.267 29.980 1.00 85.00 91 ARG A C 1
ATOM 704 O O . ARG A 1 91 ? -9.479 -1.801 28.883 1.00 85.00 91 ARG A O 1
ATOM 711 N N . GLN A 1 92 ? -9.057 -0.093 30.275 1.00 86.06 92 GLN A N 1
ATOM 712 C CA . GLN A 1 92 ? -8.178 0.624 29.354 1.00 86.06 92 GLN A CA 1
ATOM 713 C C . GLN A 1 92 ? -6.884 -0.149 29.111 1.00 86.06 92 GLN A C 1
ATOM 715 O O . GLN A 1 92 ? -6.512 -0.320 27.954 1.00 86.06 92 GLN A O 1
ATOM 720 N N . HIS A 1 93 ? -6.257 -0.689 30.159 1.00 90.50 93 HIS A N 1
ATOM 721 C CA . HIS A 1 93 ? -5.061 -1.519 30.018 1.00 90.50 93 HIS A CA 1
ATOM 722 C C . HIS A 1 93 ? -5.322 -2.782 29.193 1.00 90.50 93 HIS A C 1
ATOM 724 O O . HIS A 1 93 ? -4.587 -3.029 28.242 1.00 90.50 93 HIS A O 1
ATOM 730 N N . ALA A 1 94 ? -6.393 -3.526 29.488 1.00 93.00 94 ALA A N 1
ATOM 731 C CA . ALA A 1 94 ? -6.744 -4.733 28.735 1.00 93.00 94 ALA A CA 1
ATOM 732 C C . ALA A 1 94 ? -7.021 -4.438 27.249 1.00 93.00 94 ALA A C 1
ATOM 734 O O . ALA A 1 94 ? -6.554 -5.155 26.364 1.00 93.00 94 ALA A O 1
ATOM 735 N N . LYS A 1 95 ? -7.731 -3.341 26.959 1.00 91.12 95 LYS A N 1
ATOM 736 C CA . LYS A 1 95 ? -7.957 -2.890 25.579 1.00 91.12 95 LYS A CA 1
ATOM 737 C C . LYS A 1 95 ? -6.660 -2.478 24.897 1.00 91.12 95 LYS A C 1
ATOM 739 O O . LYS A 1 95 ? -6.458 -2.811 23.738 1.00 91.12 95 LYS A O 1
ATOM 744 N N . HIS A 1 96 ? -5.784 -1.762 25.596 1.00 92.44 96 HIS A N 1
ATOM 745 C CA . HIS A 1 96 ? -4.508 -1.332 25.035 1.00 92.44 96 HIS A CA 1
ATOM 746 C C . HIS A 1 96 ? -3.621 -2.535 24.695 1.00 92.44 96 HIS A C 1
ATOM 748 O O . HIS A 1 96 ? -3.040 -2.566 23.616 1.00 92.44 96 HIS A O 1
ATOM 754 N N . SER A 1 97 ? -3.561 -3.553 25.561 1.00 93.44 97 SER A N 1
ATOM 755 C CA . SER A 1 97 ? -2.831 -4.792 25.262 1.00 93.44 97 SER A CA 1
ATOM 756 C C . SER A 1 97 ? -3.431 -5.554 24.083 1.00 93.44 97 SER A C 1
ATOM 758 O O . SER A 1 97 ? -2.687 -6.032 23.236 1.00 93.44 97 SER A O 1
ATOM 760 N N . GLU A 1 98 ? -4.762 -5.623 23.979 1.00 95.69 98 GLU A N 1
ATOM 761 C CA . GLU A 1 98 ? -5.428 -6.269 22.842 1.00 95.69 98 GLU A CA 1
ATOM 762 C C . GLU A 1 98 ? -5.134 -5.534 21.524 1.00 95.69 98 GLU A C 1
ATOM 764 O O . GLU A 1 98 ? -4.842 -6.160 20.508 1.00 95.69 98 GLU A O 1
ATOM 769 N N . LEU A 1 99 ? -5.176 -4.198 21.537 1.00 95.00 99 LEU A N 1
ATOM 770 C CA . LEU A 1 99 ? -4.864 -3.380 20.365 1.00 95.00 99 LEU A CA 1
ATOM 771 C C . LEU A 1 99 ? -3.399 -3.513 19.948 1.00 95.00 99 LEU A C 1
ATOM 773 O O . LEU A 1 99 ? -3.132 -3.612 18.754 1.00 95.00 99 LEU A O 1
ATOM 777 N N . LEU A 1 100 ? -2.468 -3.550 20.906 1.00 95.56 100 LEU A N 1
ATOM 778 C CA . LEU A 1 100 ? -1.052 -3.782 20.619 1.00 95.56 100 LEU A CA 1
ATOM 779 C C . LEU A 1 100 ? -0.824 -5.164 20.000 1.00 95.56 100 LEU A C 1
ATOM 781 O O . LEU A 1 100 ? -0.148 -5.252 18.981 1.00 95.56 100 LEU A O 1
ATOM 785 N N . MET A 1 101 ? -1.445 -6.217 20.543 1.00 95.12 101 MET A N 1
ATOM 786 C CA . MET A 1 101 ? -1.363 -7.563 19.961 1.00 95.12 101 MET A CA 1
ATOM 787 C C . MET A 1 101 ? -1.888 -7.594 18.523 1.00 95.12 101 MET A C 1
ATOM 789 O O . MET A 1 101 ? -1.216 -8.109 17.634 1.00 95.12 101 MET A O 1
ATOM 793 N N . LYS A 1 102 ? -3.048 -6.975 18.263 1.00 94.31 102 LYS A N 1
ATOM 794 C CA . LYS A 1 102 ? -3.581 -6.862 16.895 1.00 94.31 102 LYS A CA 1
ATOM 795 C C . LYS A 1 102 ? -2.654 -6.063 15.986 1.00 94.31 102 LYS A C 1
ATOM 797 O O . LYS A 1 102 ? -2.493 -6.409 14.824 1.00 94.31 102 LYS A O 1
ATOM 802 N N . GLN A 1 103 ? -2.043 -4.993 16.488 1.00 94.62 103 GLN A N 1
ATOM 803 C CA . GLN A 1 103 ? -1.097 -4.200 15.709 1.00 94.62 103 GLN A CA 1
ATOM 804 C C . GLN A 1 103 ? 0.143 -5.017 15.329 1.00 94.62 103 GLN A C 1
ATOM 806 O O . GLN A 1 103 ? 0.608 -4.911 14.195 1.00 94.62 103 GLN A O 1
ATOM 811 N N . GLU A 1 104 ? 0.677 -5.815 16.253 1.00 94.12 104 GLU A N 1
ATOM 812 C CA . GLU A 1 104 ? 1.808 -6.707 15.992 1.00 94.12 104 GLU A CA 1
ATOM 813 C C . GLU A 1 104 ? 1.448 -7.779 14.963 1.00 94.12 104 GLU A C 1
ATOM 815 O O . GLU A 1 104 ? 2.179 -7.933 13.985 1.00 94.12 104 GLU A O 1
ATOM 820 N N . GLU A 1 105 ? 0.289 -8.425 15.107 1.00 94.31 105 GLU A N 1
ATOM 821 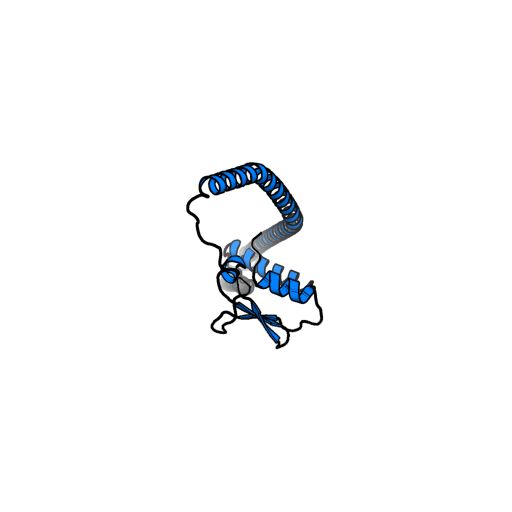C CA . GLU A 1 105 ? -0.223 -9.411 14.150 1.00 94.31 105 GLU A CA 1
ATOM 822 C C . GLU A 1 105 ? -0.391 -8.807 12.748 1.00 94.31 105 GLU A C 1
ATOM 824 O O . GLU A 1 105 ? 0.129 -9.340 11.766 1.00 94.31 105 GLU A O 1
ATOM 829 N N . LEU A 1 106 ? -1.053 -7.648 12.642 1.00 90.38 106 LEU A N 1
ATOM 830 C CA . LEU A 1 106 ? -1.227 -6.954 11.365 1.00 90.38 106 LEU A CA 1
ATOM 831 C C . LEU A 1 106 ? 0.122 -6.562 10.761 1.00 90.38 106 LEU A C 1
ATOM 833 O O . LEU A 1 106 ? 0.315 -6.684 9.554 1.00 90.38 106 LEU A O 1
ATOM 837 N N . LYS A 1 107 ? 1.070 -6.099 11.579 1.00 89.25 107 LYS A N 1
ATOM 838 C CA . LYS A 1 107 ? 2.412 -5.740 11.114 1.00 89.25 107 LYS A CA 1
ATOM 839 C C . LYS A 1 107 ? 3.171 -6.963 10.609 1.00 89.25 107 LYS A C 1
ATOM 841 O O . LYS A 1 107 ? 3.901 -6.853 9.627 1.00 89.25 107 LYS A O 1
ATOM 846 N N . GLU A 1 108 ? 3.005 -8.116 11.246 1.00 91.12 108 GLU A N 1
ATOM 847 C CA . GLU A 1 108 ? 3.602 -9.373 10.804 1.00 91.12 108 GLU A CA 1
ATOM 848 C C . GLU A 1 108 ? 3.015 -9.842 9.471 1.00 91.12 108 GLU A C 1
ATOM 850 O O . GLU A 1 108 ? 3.778 -10.181 8.566 1.00 91.12 108 GLU A O 1
ATOM 855 N N . GLN A 1 109 ? 1.696 -9.735 9.295 1.00 84.88 109 GLN A N 1
ATOM 856 C CA . GLN A 1 109 ? 1.027 -9.993 8.015 1.00 84.88 109 GLN A CA 1
ATOM 857 C C . GLN A 1 109 ? 1.416 -8.983 6.925 1.00 84.88 109 GLN A C 1
ATOM 859 O O . GLN A 1 109 ? 1.407 -9.320 5.743 1.00 84.88 109 GLN A O 1
ATOM 864 N N . LEU A 1 110 ? 1.793 -7.755 7.294 1.00 85.56 110 LEU A N 1
ATOM 865 C CA . LEU A 1 110 ? 2.182 -6.714 6.340 1.00 85.56 110 LEU A CA 1
ATOM 866 C C . LEU A 1 110 ? 3.625 -6.862 5.836 1.00 85.56 110 LEU A C 1
ATOM 868 O O . LEU A 1 110 ? 3.908 -6.494 4.696 1.00 85.56 110 LEU A O 1
ATOM 872 N N . LYS A 1 111 ? 4.532 -7.436 6.640 1.00 85.62 111 LYS A N 1
ATOM 873 C CA . LYS A 1 111 ? 5.933 -7.692 6.245 1.00 85.62 111 LYS A CA 1
ATOM 874 C C . LYS A 1 111 ? 6.081 -8.396 4.885 1.00 85.62 111 LYS A C 1
ATOM 876 O O . LYS A 1 111 ? 6.867 -7.903 4.078 1.00 85.62 111 LYS A O 1
ATOM 881 N N . PRO A 1 112 ? 5.384 -9.513 4.585 1.00 84.69 112 PRO A N 1
ATOM 882 C CA . PRO A 1 112 ? 5.523 -10.175 3.287 1.00 84.69 112 PRO A CA 1
ATOM 883 C C . PRO A 1 112 ? 5.004 -9.321 2.122 1.00 84.69 112 PRO A C 1
ATOM 885 O O . PRO A 1 112 ? 5.537 -9.396 1.020 1.00 84.69 112 PRO A O 1
ATOM 888 N N . LEU A 1 113 ? 3.999 -8.469 2.340 1.00 79.19 113 LEU A N 1
ATOM 889 C CA . LEU A 1 113 ? 3.521 -7.561 1.294 1.00 79.19 113 LEU A CA 1
ATOM 890 C C . LEU A 1 113 ? 4.542 -6.452 1.017 1.00 79.19 113 LEU A C 1
ATOM 892 O O . LEU A 1 113 ? 4.768 -6.079 -0.136 1.00 79.19 113 LEU A O 1
ATOM 896 N N . GLU A 1 114 ? 5.188 -5.944 2.065 1.00 81.38 114 GLU A N 1
ATOM 897 C CA . GLU A 1 114 ? 6.232 -4.931 1.943 1.00 81.38 114 GLU A CA 1
ATOM 898 C C . GLU A 1 114 ? 7.455 -5.469 1.187 1.00 81.38 114 GLU A C 1
ATOM 900 O O . GLU A 1 114 ? 7.967 -4.798 0.288 1.00 81.38 114 GLU A O 1
ATOM 905 N N . THR A 1 115 ? 7.884 -6.706 1.463 1.00 79.88 115 THR A N 1
ATOM 906 C CA . THR A 1 115 ? 9.006 -7.322 0.738 1.00 79.88 115 THR A CA 1
ATOM 907 C C . THR A 1 115 ? 8.696 -7.509 -0.745 1.00 79.88 115 THR A C 1
ATOM 909 O O . THR A 1 115 ? 9.540 -7.179 -1.581 1.00 79.88 115 THR A O 1
ATOM 912 N N . VAL A 1 116 ? 7.483 -7.952 -1.092 1.00 79.69 116 VAL A N 1
ATOM 913 C CA . VAL A 1 116 ? 7.043 -8.084 -2.491 1.00 79.69 116 VAL A CA 1
ATOM 914 C C . VAL A 1 116 ? 7.007 -6.719 -3.185 1.00 79.69 116 VAL A C 1
ATOM 916 O O . VAL A 1 116 ? 7.527 -6.583 -4.295 1.00 79.69 116 VAL A O 1
ATOM 919 N N . LYS A 1 117 ? 6.482 -5.675 -2.527 1.00 77.44 117 LYS A N 1
ATOM 920 C CA . LYS A 1 117 ? 6.472 -4.306 -3.073 1.00 77.44 117 LYS A CA 1
ATOM 921 C C . LYS A 1 117 ? 7.888 -3.800 -3.357 1.00 77.44 117 LYS A C 1
ATOM 923 O O . LYS A 1 117 ? 8.141 -3.246 -4.428 1.00 77.44 117 LYS A O 1
ATOM 928 N N . VAL A 1 118 ? 8.821 -4.007 -2.426 1.00 79.75 118 VAL A N 1
ATOM 929 C CA . VAL A 1 118 ? 10.224 -3.589 -2.582 1.00 79.75 118 VAL A CA 1
ATOM 930 C C . VAL A 1 118 ? 10.907 -4.343 -3.725 1.00 79.75 118 VAL A C 1
ATOM 932 O O . VAL A 1 118 ? 11.618 -3.723 -4.518 1.00 79.75 118 VAL A O 1
ATOM 935 N N . GLN A 1 119 ? 10.672 -5.652 -3.857 1.00 76.81 119 GLN A N 1
ATOM 936 C CA . GLN A 1 119 ? 11.212 -6.449 -4.964 1.00 76.81 119 GLN A CA 1
ATOM 937 C C . GLN A 1 119 ? 10.705 -5.946 -6.319 1.00 76.81 119 GLN A C 1
ATOM 939 O O . GLN A 1 119 ? 11.507 -5.655 -7.204 1.00 76.81 119 GLN A O 1
ATOM 944 N N . MET A 1 120 ? 9.398 -5.723 -6.456 1.00 72.31 120 MET A N 1
ATOM 945 C CA . MET A 1 120 ? 8.818 -5.207 -7.698 1.00 72.31 120 MET A CA 1
ATOM 946 C C . MET A 1 120 ? 9.311 -3.799 -8.045 1.00 72.31 120 MET A C 1
ATOM 948 O O . MET A 1 120 ? 9.575 -3.503 -9.212 1.00 72.31 120 MET A O 1
ATOM 952 N N . ALA A 1 121 ? 9.479 -2.930 -7.045 1.00 73.44 121 ALA A N 1
ATOM 953 C CA . ALA A 1 121 ? 10.048 -1.601 -7.248 1.00 73.44 121 ALA A CA 1
ATOM 954 C C . ALA A 1 121 ? 11.503 -1.676 -7.742 1.00 73.44 121 ALA A C 1
ATOM 956 O O . ALA A 1 121 ? 11.877 -0.956 -8.674 1.00 73.44 121 ALA A O 1
ATOM 957 N N . LYS A 1 122 ? 12.309 -2.576 -7.166 1.00 74.69 122 LYS A N 1
ATOM 958 C CA . LYS A 1 122 ? 13.700 -2.811 -7.573 1.00 74.69 122 LYS A CA 1
ATOM 959 C C . LYS A 1 122 ? 13.787 -3.348 -9.003 1.00 74.69 122 LYS A C 1
ATOM 961 O O . LYS A 1 122 ? 14.580 -2.836 -9.795 1.00 74.69 122 LYS A O 1
ATOM 966 N N . ASP A 1 123 ? 12.940 -4.309 -9.355 1.00 71.25 123 ASP A N 1
ATOM 967 C CA . ASP A 1 123 ? 12.898 -4.893 -10.697 1.00 71.25 123 ASP A CA 1
ATOM 968 C C . ASP A 1 123 ? 12.455 -3.871 -11.747 1.00 71.25 123 ASP A C 1
ATOM 970 O O . ASP A 1 123 ? 13.042 -3.789 -12.828 1.00 71.25 123 ASP A O 1
ATOM 974 N N . ALA A 1 124 ? 11.463 -3.037 -11.428 1.00 72.00 124 ALA A N 1
ATOM 975 C CA . ALA A 1 124 ? 11.032 -1.953 -12.305 1.00 72.00 124 ALA A CA 1
ATOM 976 C C . ALA A 1 124 ? 12.155 -0.930 -12.537 1.00 72.00 124 ALA A C 1
ATOM 978 O O . ALA A 1 124 ? 12.386 -0.518 -13.675 1.00 72.00 124 ALA A O 1
ATOM 979 N N . HIS A 1 125 ? 12.883 -0.553 -11.482 1.00 70.50 125 HIS A N 1
ATOM 980 C CA . HIS A 1 125 ? 14.016 0.363 -11.595 1.00 70.50 125 HIS A CA 1
ATOM 981 C C . HIS A 1 125 ? 15.152 -0.235 -12.437 1.00 70.50 125 HIS A C 1
ATOM 983 O O . HIS A 1 125 ? 15.705 0.450 -13.295 1.00 70.50 125 HIS A O 1
ATOM 989 N N . SER A 1 126 ? 15.467 -1.522 -12.251 1.00 69.06 126 SER A N 1
ATOM 990 C CA . SER A 1 126 ? 16.493 -2.216 -13.040 1.00 69.06 126 SER A CA 1
ATOM 991 C C . SER A 1 126 ? 16.119 -2.340 -14.518 1.00 69.06 126 SER A C 1
ATOM 993 O O . SER A 1 126 ? 16.985 -2.239 -15.382 1.00 69.06 126 SER A O 1
ATOM 995 N N . LYS A 1 127 ? 14.840 -2.560 -14.837 1.00 74.69 127 LYS A N 1
ATOM 996 C CA . LYS A 1 127 ? 14.373 -2.606 -16.231 1.00 74.69 127 LYS A CA 1
ATOM 997 C C . LYS A 1 127 ? 14.429 -1.228 -16.888 1.00 74.69 127 LYS A C 1
ATOM 999 O O . LYS A 1 127 ? 14.851 -1.130 -18.036 1.00 74.69 127 LYS A O 1
ATOM 1004 N N . ALA A 1 128 ? 14.058 -0.170 -16.164 1.00 76.69 128 ALA A N 1
ATOM 1005 C CA . ALA A 1 128 ? 14.145 1.203 -16.658 1.00 76.69 128 ALA A CA 1
ATOM 1006 C C . ALA A 1 128 ? 15.598 1.625 -16.927 1.00 76.69 128 ALA A C 1
ATOM 1008 O O . ALA A 1 128 ? 15.890 2.184 -17.984 1.00 76.69 128 ALA A O 1
ATOM 1009 N N . SER A 1 129 ? 16.522 1.307 -16.015 1.00 76.25 129 SER A N 1
ATOM 1010 C CA . SER A 1 129 ? 17.944 1.583 -16.227 1.00 76.25 129 SER A CA 1
ATOM 1011 C C . SER A 1 129 ? 18.515 0.761 -17.383 1.00 76.25 129 SER A C 1
ATOM 1013 O O . SER A 1 129 ? 19.235 1.314 -18.210 1.00 76.25 129 SER A O 1
ATOM 1015 N N . MET A 1 130 ? 18.153 -0.521 -17.507 1.00 79.62 130 MET A N 1
ATOM 1016 C CA . MET A 1 130 ? 18.564 -1.369 -18.632 1.00 79.62 130 MET A CA 1
ATOM 1017 C C . MET A 1 130 ? 18.079 -0.814 -19.976 1.00 79.62 130 MET A C 1
ATOM 1019 O O . MET A 1 130 ? 18.871 -0.714 -20.908 1.00 79.62 130 MET A O 1
ATOM 1023 N N . LEU A 1 131 ? 16.811 -0.400 -20.075 1.00 84.12 131 LEU A N 1
ATOM 1024 C CA . LEU A 1 131 ? 16.272 0.248 -21.276 1.00 84.12 131 LEU A CA 1
ATOM 1025 C C . LEU A 1 131 ? 17.024 1.541 -21.614 1.00 84.12 131 LEU A C 1
ATOM 1027 O O . LEU A 1 131 ? 17.339 1.772 -22.779 1.00 84.12 131 LEU A O 1
ATOM 1031 N N . GLY A 1 132 ? 17.365 2.348 -20.605 1.00 82.75 132 GLY A N 1
ATOM 1032 C CA . GLY A 1 132 ? 18.197 3.540 -20.782 1.00 82.75 132 GLY A CA 1
ATOM 1033 C C . GLY A 1 132 ? 19.583 3.216 -21.349 1.00 82.75 132 GLY A C 1
ATOM 1034 O O . GLY A 1 132 ? 20.013 3.841 -22.316 1.00 82.75 132 GLY A O 1
ATOM 1035 N N . TRP A 1 133 ? 20.259 2.197 -20.807 1.00 87.06 133 TRP A N 1
ATOM 1036 C CA . TRP A 1 133 ? 21.558 1.734 -21.309 1.00 87.06 133 TRP A CA 1
ATOM 1037 C C . TRP A 1 133 ? 21.483 1.183 -22.735 1.00 87.06 133 TRP A C 1
ATOM 1039 O O . TRP A 1 133 ? 22.357 1.481 -23.547 1.00 87.06 133 TRP A O 1
ATOM 1049 N N . VAL A 1 134 ? 20.432 0.429 -23.067 1.00 89.88 134 VAL A N 1
ATOM 1050 C CA . VAL A 1 134 ? 20.194 -0.072 -24.430 1.00 89.88 134 VAL A CA 1
ATOM 1051 C C . VAL A 1 134 ? 19.957 1.087 -25.401 1.00 89.88 134 VAL A C 1
ATOM 1053 O O . VAL A 1 134 ? 20.549 1.103 -26.477 1.00 89.88 134 VAL A O 1
ATOM 1056 N N . GLY A 1 135 ? 19.156 2.085 -25.013 1.00 88.12 135 GLY A N 1
ATOM 1057 C CA . GLY A 1 135 ? 18.941 3.293 -25.812 1.00 88.12 135 GLY A CA 1
ATOM 1058 C C . GLY A 1 135 ? 20.236 4.070 -26.058 1.00 88.12 135 GLY A C 1
ATOM 1059 O O . GLY A 1 135 ? 20.501 4.486 -27.185 1.00 88.12 135 GLY A O 1
ATOM 1060 N N . LEU A 1 136 ? 21.084 4.204 -25.034 1.00 89.75 136 LEU A N 1
ATOM 1061 C CA . LEU A 1 136 ? 22.386 4.863 -25.153 1.00 89.75 136 LEU A CA 1
ATOM 1062 C C . LEU A 1 136 ? 23.344 4.089 -26.073 1.00 89.75 136 LEU A C 1
ATOM 1064 O O . LEU A 1 136 ? 23.995 4.692 -26.926 1.00 89.75 136 LEU A O 1
ATOM 1068 N N . ALA A 1 137 ? 23.400 2.761 -25.942 1.00 94.50 137 ALA A N 1
ATOM 1069 C CA . ALA A 1 137 ? 24.20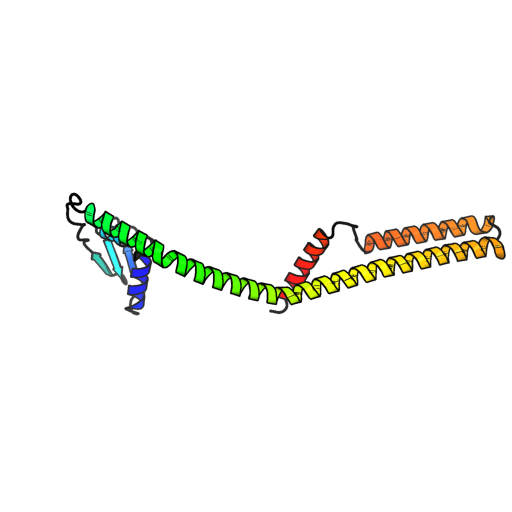6 1.903 -26.808 1.00 94.50 137 ALA A CA 1
ATOM 1070 C C . ALA A 1 137 ? 23.740 1.973 -28.272 1.00 94.50 137 ALA A C 1
ATOM 1072 O O . ALA A 1 137 ? 24.566 2.089 -29.176 1.00 94.50 137 ALA A O 1
ATOM 1073 N N . TYR A 1 138 ? 22.424 1.969 -28.505 1.00 91.44 138 TYR A N 1
ATOM 1074 C CA . TYR A 1 138 ? 21.844 2.110 -29.839 1.00 91.44 138 TYR A CA 1
ATOM 1075 C C . TYR A 1 138 ? 22.184 3.463 -30.473 1.00 91.44 138 TYR A C 1
ATOM 1077 O O . TYR A 1 138 ? 22.656 3.497 -31.606 1.00 91.44 138 TYR A O 1
ATOM 1085 N N . LEU A 1 139 ? 22.018 4.572 -29.742 1.00 88.62 139 LEU A N 1
ATOM 1086 C CA . LEU A 1 139 ? 22.366 5.909 -30.238 1.00 88.62 139 LEU A CA 1
ATOM 1087 C C . LEU A 1 139 ? 23.864 6.038 -30.539 1.00 88.62 139 LEU A C 1
ATOM 1089 O O . LEU A 1 139 ? 24.240 6.629 -31.550 1.00 88.62 139 LEU A O 1
ATOM 1093 N N . SER A 1 140 ? 24.717 5.451 -29.695 1.00 93.62 140 SER A N 1
ATOM 1094 C CA . SER A 1 140 ? 26.164 5.417 -29.918 1.00 93.62 140 SER A CA 1
ATOM 1095 C C . SER A 1 140 ? 26.527 4.625 -31.178 1.00 93.62 140 SER A C 1
ATOM 1097 O O . SER A 1 140 ? 27.312 5.111 -31.992 1.00 93.62 140 SER A O 1
ATOM 1099 N N . LEU A 1 141 ? 25.911 3.457 -31.388 1.00 92.88 141 LEU A N 1
ATOM 1100 C CA . LEU A 1 141 ? 26.116 2.651 -32.591 1.00 92.88 141 LEU A CA 1
ATOM 1101 C C . LEU A 1 141 ? 25.587 3.357 -33.845 1.00 92.88 141 LEU A C 1
ATOM 1103 O O . LEU A 1 141 ? 26.283 3.389 -34.854 1.00 92.88 141 LEU A O 1
ATOM 1107 N N . GLN A 1 142 ? 24.395 3.959 -33.781 1.00 90.56 142 GLN A N 1
ATOM 1108 C CA . GLN A 1 142 ? 23.803 4.712 -34.888 1.00 90.56 142 GLN A CA 1
ATOM 1109 C C . GLN A 1 142 ? 24.703 5.890 -35.289 1.00 90.56 142 GLN A C 1
ATOM 1111 O O . GLN A 1 142 ? 24.991 6.069 -36.472 1.00 90.56 142 GLN A O 1
ATOM 1116 N N . GLY A 1 143 ? 25.190 6.662 -34.314 1.00 88.19 143 GLY A N 1
ATOM 1117 C CA . GLY A 1 143 ? 26.107 7.777 -34.555 1.00 88.19 143 GLY A CA 1
ATOM 1118 C C . GLY A 1 143 ? 27.460 7.324 -35.108 1.00 88.19 143 GLY A C 1
ATOM 1119 O O . GLY A 1 143 ? 27.956 7.910 -36.067 1.00 88.19 143 GLY A O 1
ATOM 1120 N N . GLY A 1 144 ? 28.034 6.252 -34.556 1.00 90.62 144 GLY A N 1
ATOM 1121 C CA . GLY A 1 144 ? 29.302 5.689 -35.026 1.00 90.62 144 GLY A CA 1
ATOM 1122 C C . GLY A 1 144 ? 29.213 5.106 -36.438 1.00 90.62 144 GLY A C 1
ATOM 1123 O O . GLY A 1 144 ? 30.100 5.343 -37.254 1.00 90.62 144 GLY A O 1
ATOM 1124 N N . PHE A 1 145 ? 28.124 4.401 -36.754 1.00 88.38 145 PHE A N 1
ATOM 1125 C CA . PHE A 1 145 ? 27.872 3.843 -38.083 1.00 88.38 145 PHE A CA 1
ATOM 1126 C C . PHE A 1 145 ? 27.748 4.946 -39.137 1.00 88.38 145 PHE A C 1
ATOM 1128 O O . PHE A 1 145 ? 28.434 4.901 -40.157 1.00 88.38 145 PHE A O 1
ATOM 1135 N N . LEU A 1 146 ? 26.945 5.977 -38.860 1.00 86.19 146 LEU A N 1
ATOM 1136 C CA . LEU A 1 146 ? 26.824 7.132 -39.749 1.00 86.19 146 LEU A CA 1
ATOM 1137 C C . LEU A 1 146 ? 28.159 7.869 -39.900 1.00 86.19 146 LEU A C 1
ATOM 1139 O O . LEU A 1 146 ? 28.551 8.178 -41.022 1.00 86.19 146 LEU A O 1
ATOM 1143 N N . GLY A 1 147 ? 28.899 8.079 -38.808 1.00 86.38 147 GLY A N 1
ATOM 1144 C CA . GLY A 1 147 ? 30.226 8.697 -38.853 1.00 86.38 147 GLY A CA 1
ATOM 1145 C C . GLY A 1 147 ? 31.218 7.914 -39.721 1.00 86.38 147 GLY A C 1
ATOM 1146 O O . GLY A 1 147 ? 31.921 8.503 -40.539 1.00 86.38 147 GLY A O 1
ATOM 1147 N N . TYR A 1 148 ? 31.231 6.583 -39.606 1.00 88.00 148 TYR A N 1
ATOM 1148 C CA . TYR A 1 148 ? 32.085 5.716 -40.421 1.00 88.00 148 TYR A CA 1
ATOM 1149 C C . TYR A 1 148 ? 31.738 5.791 -41.914 1.00 88.00 148 TYR A C 1
ATOM 1151 O O . TYR A 1 148 ? 32.628 5.991 -42.741 1.00 88.00 148 TYR A O 1
ATOM 1159 N N . LEU A 1 149 ? 30.453 5.691 -42.266 1.00 83.56 149 LEU A N 1
ATOM 1160 C CA . LEU A 1 149 ? 30.006 5.783 -43.660 1.00 83.56 149 LEU A CA 1
ATOM 1161 C C . LEU A 1 149 ? 30.357 7.132 -44.297 1.00 83.56 149 LEU A C 1
ATOM 1163 O O . LEU A 1 149 ? 30.801 7.149 -45.442 1.00 83.56 149 LEU A O 1
ATOM 1167 N N . THR A 1 150 ? 30.216 8.227 -43.546 1.00 83.06 150 THR A N 1
ATOM 1168 C CA . THR A 1 150 ? 30.459 9.591 -44.047 1.00 83.06 150 THR A CA 1
ATOM 1169 C C . THR A 1 150 ? 31.940 9.900 -44.296 1.00 83.06 150 THR A C 1
ATOM 1171 O O . THR A 1 150 ? 32.257 10.731 -45.140 1.00 83.06 150 THR A O 1
ATOM 1174 N N . TRP A 1 151 ? 32.865 9.272 -43.561 1.00 76.81 151 TRP A N 1
ATOM 1175 C CA . TRP A 1 151 ? 34.302 9.546 -43.715 1.00 76.81 151 TRP A CA 1
ATOM 1176 C C . TRP A 1 151 ? 35.063 8.523 -44.553 1.00 76.81 151 TRP A C 1
ATOM 1178 O O . TRP A 1 151 ? 36.082 8.883 -45.136 1.00 76.81 151 TRP A O 1
ATOM 1188 N N . TYR A 1 152 ? 34.615 7.267 -44.601 1.00 76.56 152 TYR A N 1
ATOM 1189 C CA . TYR A 1 152 ? 35.379 6.188 -45.235 1.00 76.56 152 TYR A CA 1
ATOM 1190 C C . TYR A 1 152 ? 34.767 5.646 -46.530 1.00 76.56 152 TYR A C 1
ATOM 1192 O O . TYR A 1 152 ? 35.506 5.068 -47.324 1.00 76.56 152 TYR A O 1
ATOM 1200 N N . VAL A 1 153 ? 33.449 5.769 -46.738 1.00 76.12 153 VAL A N 1
ATOM 1201 C CA . VAL A 1 153 ? 32.747 4.996 -47.783 1.00 76.12 153 VAL A CA 1
ATOM 1202 C C . VAL A 1 153 ? 32.001 5.874 -48.785 1.00 76.12 153 VAL A C 1
ATOM 1204 O O . VAL A 1 153 ? 32.118 5.634 -49.984 1.00 76.12 153 VAL A O 1
ATOM 1207 N N . PHE A 1 154 ? 31.251 6.879 -48.327 1.00 76.06 154 PHE A N 1
ATOM 1208 C CA . PHE A 1 154 ? 30.420 7.717 -49.194 1.00 76.06 154 PHE A CA 1
ATOM 1209 C C . PHE A 1 154 ? 30.613 9.202 -48.905 1.00 76.06 154 PHE A C 1
ATOM 1211 O O . PHE A 1 154 ? 30.792 9.612 -47.760 1.00 76.06 154 PHE A O 1
ATOM 1218 N N . GLU A 1 155 ? 30.523 10.012 -49.955 1.00 77.50 155 GLU A N 1
ATOM 1219 C CA . GLU A 1 155 ? 30.463 11.466 -49.837 1.00 77.50 155 GLU A CA 1
ATOM 1220 C C . GLU A 1 155 ? 29.147 11.904 -49.174 1.00 77.50 155 GLU A C 1
ATOM 1222 O O . GLU A 1 155 ? 28.115 11.232 -49.277 1.00 77.50 155 GLU A O 1
ATOM 1227 N N . TRP A 1 156 ? 29.185 13.055 -48.495 1.00 78.12 156 TRP A N 1
ATOM 1228 C CA . TRP A 1 156 ? 28.057 13.599 -47.728 1.00 78.12 156 TRP A CA 1
ATOM 1229 C C . TRP A 1 156 ? 26.750 13.691 -48.537 1.00 78.12 156 TRP A C 1
ATOM 1231 O O . TRP A 1 156 ? 25.687 13.374 -48.008 1.00 78.12 156 TRP A O 1
ATOM 1241 N N . ASP A 1 157 ? 26.839 14.017 -49.828 1.00 81.81 157 ASP A N 1
ATOM 1242 C CA . ASP A 1 157 ? 25.695 14.177 -50.740 1.00 81.81 157 ASP A CA 1
ATOM 1243 C C . ASP A 1 157 ? 24.873 12.883 -50.920 1.00 81.81 157 ASP A C 1
ATOM 1245 O O . ASP A 1 157 ? 23.652 12.898 -51.044 1.00 81.81 157 ASP A O 1
ATOM 1249 N N . THR A 1 158 ? 25.518 11.715 -50.835 1.00 79.56 158 THR A N 1
ATOM 1250 C CA . THR A 1 158 ? 24.817 10.418 -50.893 1.00 79.56 158 THR A CA 1
ATOM 1251 C C . THR A 1 158 ? 24.206 10.027 -49.537 1.00 79.56 158 THR A C 1
ATOM 1253 O O . THR A 1 158 ? 23.217 9.293 -49.481 1.00 79.56 158 THR A O 1
ATOM 1256 N N . MET A 1 159 ? 24.764 10.522 -48.427 1.00 81.50 159 MET A N 1
ATOM 1257 C CA . MET A 1 159 ? 24.338 10.180 -47.061 1.00 81.50 159 MET A CA 1
ATOM 1258 C C . MET A 1 159 ? 23.206 11.069 -46.523 1.00 81.50 159 MET A C 1
ATOM 1260 O O . MET A 1 159 ? 22.505 10.668 -45.588 1.00 81.50 159 MET A O 1
ATOM 1264 N N . GLU A 1 160 ? 22.982 12.241 -47.114 1.00 83.50 160 GLU A N 1
ATOM 1265 C CA . GLU A 1 160 ? 21.921 13.179 -46.732 1.00 83.50 160 GLU A CA 1
ATOM 1266 C C . GLU A 1 160 ? 20.515 12.536 -46.689 1.00 83.50 160 GLU A C 1
ATOM 1268 O O . GLU A 1 160 ? 19.886 12.551 -45.625 1.00 83.50 160 GLU A O 1
ATOM 1273 N N . PRO A 1 161 ? 20.013 11.870 -47.748 1.00 87.25 161 PRO A N 1
ATOM 1274 C CA . PRO A 1 161 ? 18.696 11.234 -47.686 1.00 87.25 161 PRO A CA 1
ATOM 1275 C C . PRO A 1 161 ? 18.665 10.034 -46.726 1.00 87.25 161 PRO A C 1
ATOM 1277 O O . PRO A 1 161 ? 17.665 9.797 -46.047 1.00 87.25 161 PRO A O 1
ATOM 1280 N N . VAL A 1 162 ? 19.764 9.279 -46.623 1.00 85.62 162 VAL A N 1
ATOM 1281 C CA . VAL A 1 162 ? 19.848 8.068 -45.789 1.00 85.62 162 VAL A CA 1
ATOM 1282 C C . VAL A 1 162 ? 19.752 8.415 -44.302 1.00 85.62 162 VAL A C 1
ATOM 1284 O O . VAL A 1 162 ? 18.992 7.792 -43.557 1.00 85.62 162 VAL A O 1
ATOM 1287 N N . THR A 1 163 ? 20.479 9.441 -43.861 1.00 88.06 163 THR A N 1
ATOM 1288 C CA . THR A 1 163 ? 20.441 9.916 -42.470 1.00 88.06 163 THR A CA 1
ATOM 1289 C C . THR A 1 163 ? 19.063 10.458 -42.087 1.00 88.06 163 THR A C 1
ATOM 1291 O O . THR A 1 163 ? 18.597 10.208 -40.968 1.00 88.06 163 THR A O 1
ATOM 1294 N N . TYR A 1 164 ? 18.373 11.121 -43.021 1.00 88.25 164 TYR A N 1
ATOM 1295 C CA . TYR A 1 164 ? 17.005 11.601 -42.829 1.00 88.25 164 TYR A CA 1
ATOM 1296 C C . TYR A 1 164 ? 16.026 10.445 -42.585 1.00 88.25 164 TYR A C 1
ATOM 1298 O O . TYR A 1 164 ? 15.307 10.447 -41.581 1.00 88.25 164 TYR A O 1
ATOM 1306 N N . PHE A 1 165 ? 16.048 9.409 -43.433 1.00 91.75 165 PHE A N 1
ATOM 1307 C CA . PHE A 1 165 ? 15.182 8.236 -43.265 1.00 91.75 165 PHE A CA 1
ATOM 1308 C C . PHE A 1 165 ? 15.450 7.486 -41.960 1.00 91.75 165 PHE A C 1
ATOM 1310 O O . PHE A 1 165 ? 14.501 7.087 -41.282 1.00 91.75 165 PHE A O 1
ATOM 1317 N N . ILE A 1 166 ? 16.717 7.320 -41.570 1.00 89.69 166 ILE A N 1
ATOM 1318 C CA . ILE A 1 166 ? 17.075 6.647 -40.313 1.00 89.69 166 ILE A CA 1
ATOM 1319 C C . ILE A 1 166 ? 16.572 7.457 -39.114 1.00 89.69 166 ILE A C 1
ATOM 1321 O O . ILE A 1 166 ? 15.961 6.894 -38.210 1.00 89.69 166 ILE A O 1
ATOM 1325 N N . THR A 1 167 ? 16.771 8.776 -39.110 1.00 89.25 167 THR A N 1
ATOM 1326 C CA . THR A 1 167 ? 16.324 9.642 -38.006 1.00 89.25 167 THR A CA 1
ATOM 1327 C C . THR A 1 167 ? 14.802 9.646 -37.882 1.00 89.25 167 THR A C 1
ATOM 1329 O O . THR A 1 167 ? 14.273 9.496 -36.778 1.00 89.25 167 THR A O 1
ATOM 1332 N N . TYR A 1 168 ? 14.092 9.740 -39.010 1.00 92.25 168 TYR A N 1
ATOM 1333 C CA . TYR A 1 168 ? 12.634 9.664 -39.045 1.00 92.25 168 TYR A CA 1
ATOM 1334 C C . TYR A 1 168 ? 12.122 8.304 -38.547 1.00 92.25 168 TYR A C 1
ATOM 1336 O O . TYR A 1 168 ? 11.225 8.249 -37.707 1.00 92.25 168 TYR A O 1
ATOM 1344 N N . THR A 1 169 ? 12.744 7.206 -38.984 1.00 91.69 169 THR A N 1
ATOM 1345 C CA . THR A 1 169 ? 12.390 5.843 -38.553 1.00 91.69 169 THR A CA 1
ATOM 1346 C C . THR A 1 169 ? 12.644 5.643 -37.060 1.00 91.69 169 THR A C 1
ATOM 1348 O O . THR A 1 169 ? 11.764 5.162 -36.350 1.00 91.69 169 THR A O 1
ATOM 1351 N N . THR A 1 170 ? 13.805 6.067 -36.551 1.00 90.19 170 THR A N 1
ATOM 1352 C CA . THR A 1 170 ? 14.129 6.014 -35.118 1.00 90.19 170 THR A CA 1
ATOM 1353 C C . THR A 1 170 ? 13.121 6.832 -34.303 1.00 90.19 170 THR A C 1
ATOM 1355 O O . THR A 1 170 ? 12.602 6.333 -33.307 1.00 90.19 170 THR A O 1
ATOM 1358 N N . SER A 1 171 ? 12.769 8.048 -34.740 1.00 90.62 171 SER A N 1
ATOM 1359 C CA . SER A 1 171 ? 11.744 8.874 -34.083 1.00 90.62 171 SER A CA 1
ATOM 1360 C C . SER A 1 171 ? 10.368 8.195 -34.075 1.00 90.62 171 SER A C 1
ATOM 1362 O O . SER A 1 171 ? 9.712 8.151 -33.033 1.00 90.62 171 SER A O 1
ATOM 1364 N N . MET A 1 172 ? 9.964 7.585 -35.193 1.00 93.44 172 MET A N 1
ATOM 1365 C CA . MET A 1 172 ? 8.705 6.846 -35.297 1.00 93.44 172 MET A CA 1
ATOM 1366 C C . MET A 1 172 ? 8.680 5.616 -34.382 1.00 93.44 172 MET A C 1
ATOM 1368 O O . MET A 1 172 ? 7.660 5.360 -33.748 1.00 93.44 172 MET A O 1
ATOM 1372 N N . ILE A 1 173 ? 9.796 4.891 -34.247 1.00 89.81 173 ILE A N 1
ATOM 1373 C CA . ILE A 1 173 ? 9.928 3.763 -33.312 1.00 89.81 173 ILE A CA 1
ATOM 1374 C C . ILE A 1 173 ? 9.836 4.241 -31.862 1.00 89.81 173 ILE A C 1
ATOM 1376 O O . ILE A 1 173 ? 9.106 3.636 -31.082 1.00 89.81 173 ILE A O 1
ATOM 1380 N N . PHE A 1 174 ? 10.516 5.331 -31.489 1.00 85.81 174 PHE A N 1
ATOM 1381 C CA . PHE A 1 174 ? 10.396 5.909 -30.145 1.00 85.81 174 PHE A CA 1
ATOM 1382 C C . PHE A 1 174 ? 8.960 6.339 -29.839 1.00 85.81 174 PHE A C 1
ATOM 1384 O O . PHE A 1 174 ? 8.452 6.063 -28.753 1.00 85.81 174 PHE A O 1
ATOM 1391 N N . PHE A 1 175 ? 8.285 6.966 -30.802 1.00 86.44 175 PHE A N 1
ATOM 1392 C CA . PHE A 1 175 ? 6.894 7.380 -30.656 1.00 86.44 175 PHE A CA 1
ATOM 1393 C C . PHE A 1 175 ? 5.937 6.182 -30.573 1.00 86.44 175 PHE A C 1
ATOM 1395 O O . PHE A 1 175 ? 5.069 6.150 -29.704 1.00 86.44 175 PHE A O 1
ATOM 1402 N N . ALA A 1 176 ? 6.124 5.159 -31.410 1.00 86.94 176 ALA A N 1
ATOM 1403 C CA . ALA A 1 176 ? 5.351 3.921 -31.365 1.00 86.94 176 ALA A CA 1
ATOM 1404 C C . ALA A 1 176 ? 5.577 3.166 -30.050 1.00 86.94 176 ALA A C 1
ATOM 1406 O O . ALA A 1 176 ? 4.616 2.703 -29.441 1.00 86.94 176 ALA A O 1
ATOM 1407 N N . TYR A 1 177 ? 6.821 3.093 -29.572 1.00 81.75 177 TYR A N 1
ATOM 1408 C CA . TYR A 1 177 ? 7.158 2.525 -28.270 1.00 81.75 177 TYR A CA 1
ATOM 1409 C C . TYR A 1 177 ? 6.483 3.303 -27.140 1.00 81.75 177 TYR A C 1
ATOM 1411 O O . TYR A 1 177 ? 5.865 2.690 -26.275 1.00 81.75 177 TYR A O 1
ATOM 1419 N N . TYR A 1 178 ? 6.525 4.636 -27.161 1.00 77.00 178 TYR A N 1
ATOM 1420 C CA . TYR A 1 178 ? 5.830 5.475 -26.184 1.00 77.00 178 TYR A CA 1
ATOM 1421 C C . TYR A 1 178 ? 4.310 5.236 -26.202 1.00 77.00 178 TYR A C 1
ATOM 1423 O O . TYR A 1 178 ? 3.702 5.005 -25.155 1.00 77.00 178 TYR A O 1
ATOM 1431 N N . MET A 1 179 ? 3.705 5.190 -27.392 1.00 80.12 179 MET A N 1
ATOM 1432 C CA . MET A 1 179 ? 2.271 4.948 -27.565 1.00 80.12 179 MET A CA 1
ATOM 1433 C C . MET A 1 179 ? 1.852 3.542 -27.109 1.00 80.12 179 MET A C 1
ATOM 1435 O O . MET A 1 179 ? 0.810 3.389 -26.472 1.00 80.12 179 MET A O 1
ATOM 1439 N N . LEU A 1 180 ? 2.658 2.519 -27.414 1.00 71.69 180 LEU A N 1
ATOM 1440 C CA . LEU A 1 180 ? 2.393 1.121 -27.064 1.00 71.69 180 LEU A CA 1
ATOM 1441 C C . LEU A 1 180 ? 2.615 0.859 -25.572 1.00 71.69 180 LEU A C 1
ATOM 1443 O O . LEU A 1 180 ? 1.829 0.159 -24.940 1.00 71.69 180 LEU A O 1
ATOM 1447 N N . THR A 1 181 ? 3.663 1.452 -25.001 1.00 66.06 181 THR A N 1
ATOM 1448 C CA . THR A 1 181 ? 3.991 1.294 -23.581 1.00 66.06 181 THR A CA 1
ATOM 1449 C C . THR A 1 181 ? 3.007 2.073 -22.701 1.00 66.06 181 THR A C 1
ATOM 1451 O O . THR A 1 181 ? 2.929 1.788 -21.509 1.00 66.06 181 THR A O 1
ATOM 1454 N N . ARG A 1 182 ? 2.225 3.021 -23.267 1.00 54.34 182 ARG A N 1
ATOM 1455 C CA . ARG A 1 182 ? 1.265 3.893 -22.548 1.00 54.34 182 ARG A CA 1
ATOM 1456 C C . ARG A 1 182 ? 1.824 4.381 -21.211 1.00 54.34 182 ARG A C 1
ATOM 1458 O O . ARG A 1 182 ? 1.122 4.480 -20.207 1.00 54.34 182 ARG A O 1
ATOM 1465 N N . GLN A 1 183 ? 3.126 4.637 -21.200 1.00 51.75 183 GLN A N 1
ATOM 1466 C CA . GLN A 1 183 ? 3.838 5.057 -20.015 1.00 51.75 183 GLN A CA 1
ATOM 1467 C C . GLN A 1 183 ? 3.817 6.571 -20.040 1.00 51.75 183 GLN A C 1
ATOM 1469 O O . GLN A 1 183 ? 4.800 7.231 -20.373 1.00 51.75 183 GLN A O 1
ATOM 1474 N N . ASP A 1 184 ? 2.658 7.124 -19.686 1.00 40.66 184 ASP A N 1
ATOM 1475 C CA . ASP A 1 184 ? 2.685 8.427 -19.060 1.00 40.66 184 ASP A CA 1
ATOM 1476 C C . ASP A 1 184 ? 3.700 8.328 -17.926 1.00 40.66 184 ASP A C 1
ATOM 1478 O O . ASP A 1 184 ? 3.647 7.443 -17.066 1.00 40.66 184 ASP A O 1
ATOM 1482 N N . PHE A 1 185 ? 4.663 9.236 -17.957 1.00 43.78 185 PHE A N 1
ATOM 1483 C CA . PHE A 1 185 ? 5.638 9.502 -16.909 1.00 43.78 185 PHE A CA 1
ATOM 1484 C C . PHE A 1 185 ? 4.917 10.079 -15.666 1.00 43.78 185 PHE A C 1
ATOM 1486 O O . PHE A 1 185 ? 5.357 11.046 -15.054 1.00 43.78 185 PHE A O 1
ATOM 1493 N N . ALA A 1 186 ? 3.735 9.553 -15.343 1.00 40.34 186 ALA A N 1
ATOM 1494 C CA . ALA A 1 186 ? 2.780 10.089 -14.401 1.00 40.34 186 ALA A CA 1
ATOM 1495 C C . ALA A 1 186 ? 2.872 9.302 -13.098 1.00 40.34 186 ALA A C 1
ATOM 1497 O O . ALA A 1 186 ? 2.588 8.109 -13.048 1.00 40.34 186 ALA A O 1
ATOM 1498 N N . CYS A 1 187 ? 3.309 10.037 -12.078 1.00 36.88 187 CYS A N 1
ATOM 1499 C CA . CYS A 1 187 ? 3.238 9.812 -10.642 1.00 36.88 187 CYS A CA 1
ATOM 1500 C C . CYS A 1 187 ? 3.314 8.356 -10.126 1.00 36.88 187 CYS A C 1
ATOM 1502 O O . CYS A 1 187 ? 2.429 7.544 -10.403 1.00 36.88 187 CYS A O 1
ATOM 1504 N N . PRO A 1 188 ? 4.277 8.037 -9.234 1.00 54.38 188 PRO A N 1
ATOM 1505 C CA . PRO A 1 188 ? 4.315 6.743 -8.538 1.00 54.38 188 PRO A CA 1
ATOM 1506 C C . PRO A 1 188 ? 2.973 6.357 -7.875 1.00 54.38 188 PRO A C 1
ATOM 1508 O O . PRO A 1 188 ? 2.671 5.172 -7.781 1.00 54.38 188 PRO A O 1
ATOM 1511 N N . ASP A 1 189 ? 2.138 7.344 -7.534 1.00 42.75 189 ASP A N 1
ATOM 1512 C CA . ASP A 1 189 ? 0.794 7.201 -6.957 1.00 42.75 189 ASP A CA 1
ATOM 1513 C C . ASP A 1 189 ? -0.221 6.450 -7.854 1.00 42.75 189 ASP A C 1
ATOM 1515 O O . ASP A 1 189 ? -1.018 5.635 -7.386 1.00 42.75 189 ASP A O 1
ATOM 1519 N N . VAL A 1 190 ? -0.182 6.656 -9.178 1.00 49.47 190 VAL A N 1
ATOM 1520 C CA . VAL A 1 190 ? -1.119 5.988 -10.110 1.00 49.47 190 VAL A CA 1
ATOM 1521 C C . VAL A 1 190 ? -0.722 4.524 -10.316 1.00 49.47 190 VAL A C 1
ATOM 1523 O O . VAL A 1 190 ? -1.580 3.646 -10.447 1.00 49.47 190 VAL A O 1
ATOM 1526 N N . ARG A 1 191 ? 0.588 4.253 -10.268 1.00 57.41 191 ARG A N 1
ATOM 1527 C CA . ARG A 1 191 ? 1.157 2.904 -10.330 1.00 57.41 191 ARG A CA 1
ATOM 1528 C C . ARG A 1 191 ? 0.777 2.089 -9.099 1.00 57.41 191 ARG A C 1
ATOM 1530 O O . ARG A 1 191 ? 0.362 0.946 -9.255 1.00 57.41 191 ARG A O 1
ATOM 1537 N N . ASP A 1 192 ? 0.850 2.691 -7.910 1.00 58.75 192 ASP A N 1
ATOM 1538 C CA . ASP A 1 192 ? 0.411 2.058 -6.661 1.00 58.75 192 ASP A CA 1
ATOM 1539 C C . ASP A 1 192 ? -1.090 1.732 -6.714 1.00 58.75 192 ASP A C 1
ATOM 1541 O O . ASP A 1 192 ? -1.499 0.647 -6.313 1.00 58.75 192 ASP A O 1
ATOM 1545 N N . ARG A 1 193 ? -1.917 2.603 -7.307 1.00 62.59 193 ARG A N 1
ATOM 1546 C CA . ARG A 1 193 ? -3.364 2.370 -7.443 1.00 62.59 193 ARG A CA 1
ATOM 1547 C C . ARG A 1 193 ? -3.716 1.234 -8.407 1.00 62.59 193 ARG A C 1
ATOM 1549 O O . ARG A 1 193 ? -4.596 0.429 -8.103 1.00 62.59 193 ARG A O 1
ATOM 1556 N N . GLN A 1 194 ? -3.042 1.142 -9.554 1.00 59.12 194 GLN A N 1
ATOM 1557 C CA . GLN A 1 194 ? -3.223 0.019 -10.484 1.00 59.12 194 GLN A CA 1
ATOM 1558 C C . GLN A 1 194 ? -2.655 -1.286 -9.923 1.00 59.12 194 GLN A C 1
ATOM 1560 O O . GLN A 1 194 ? -3.275 -2.338 -10.073 1.00 59.12 194 GLN A O 1
ATOM 1565 N N . PHE A 1 195 ? -1.519 -1.209 -9.229 1.00 69.50 195 PHE A N 1
ATOM 1566 C CA . PHE A 1 195 ? -0.925 -2.341 -8.534 1.00 69.50 195 PHE A CA 1
ATOM 1567 C C . PHE A 1 195 ? -1.859 -2.879 -7.448 1.00 69.50 195 PHE A C 1
ATOM 1569 O O . PHE A 1 195 ? -2.127 -4.073 -7.423 1.00 69.50 195 PHE A O 1
ATOM 1576 N N . LEU A 1 196 ? -2.439 -2.006 -6.621 1.00 71.81 196 LEU A N 1
ATOM 1577 C CA . LEU A 1 196 ? -3.379 -2.385 -5.566 1.00 71.81 196 LEU A CA 1
ATOM 1578 C C . LEU A 1 196 ? -4.647 -3.038 -6.135 1.00 71.81 196 LEU A C 1
ATOM 1580 O O . LEU A 1 196 ? -5.131 -4.026 -5.593 1.00 71.81 196 LEU A O 1
ATOM 1584 N N . HIS A 1 197 ? -5.156 -2.530 -7.262 1.00 69.75 197 HIS A N 1
ATOM 1585 C CA . HIS A 1 197 ? -6.315 -3.111 -7.942 1.00 69.75 197 HIS A CA 1
ATOM 1586 C C . HIS A 1 197 ? -6.008 -4.496 -8.535 1.00 69.75 197 HIS A C 1
ATOM 1588 O O . HIS A 1 197 ? -6.847 -5.396 -8.491 1.00 69.75 197 HIS A O 1
ATOM 1594 N N . PHE A 1 198 ? -4.809 -4.686 -9.089 1.00 70.50 198 PHE A N 1
ATOM 1595 C CA . PHE A 1 198 ? -4.374 -5.983 -9.606 1.00 70.50 198 PHE A CA 1
ATOM 1596 C C . PHE A 1 198 ? -4.118 -6.981 -8.472 1.00 70.50 198 PHE A C 1
ATOM 1598 O O . PHE A 1 198 ? -4.584 -8.114 -8.531 1.00 70.50 198 PHE A O 1
ATOM 1605 N N . PHE A 1 199 ? -3.457 -6.530 -7.406 1.00 74.56 199 PHE A N 1
ATOM 1606 C CA . PHE A 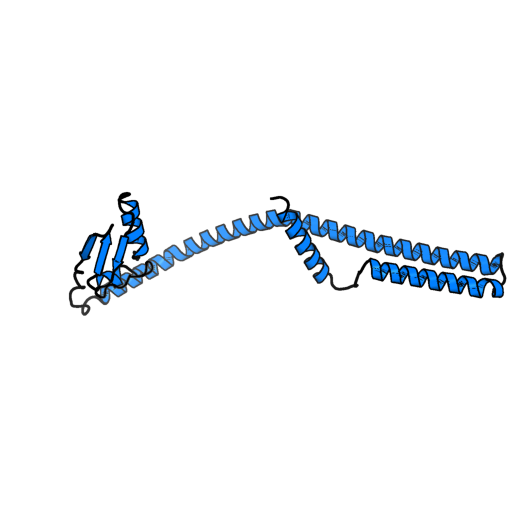1 199 ? -3.179 -7.313 -6.208 1.00 74.56 199 PHE A CA 1
ATOM 1607 C C . PHE A 1 199 ? -4.470 -7.800 -5.544 1.00 74.56 199 PHE A C 1
ATOM 1609 O O . PHE A 1 199 ? -4.601 -8.985 -5.255 1.00 74.56 199 PHE A O 1
ATOM 1616 N N . TYR A 1 200 ? -5.464 -6.918 -5.392 1.00 75.12 200 TYR A N 1
ATOM 1617 C CA . TYR A 1 200 ? -6.772 -7.278 -4.844 1.00 75.12 200 TYR A CA 1
ATOM 1618 C C . TYR A 1 200 ? -7.498 -8.316 -5.710 1.00 75.12 200 TYR A C 1
ATOM 1620 O O . TYR A 1 200 ? -8.085 -9.255 -5.183 1.00 75.12 200 TYR A O 1
ATOM 1628 N N . ARG A 1 201 ? -7.407 -8.194 -7.041 1.00 75.81 201 ARG A N 1
ATOM 1629 C CA . ARG A 1 201 ? -8.024 -9.137 -7.983 1.00 75.81 201 ARG A CA 1
ATOM 1630 C C . ARG A 1 201 ? -7.346 -10.511 -7.985 1.00 75.81 201 ARG A C 1
ATOM 1632 O O . ARG A 1 201 ? -8.036 -11.520 -8.102 1.00 75.81 201 ARG A O 1
ATOM 1639 N N . SER A 1 202 ? -6.020 -10.554 -7.858 1.00 65.12 202 SER A N 1
ATOM 1640 C CA . SER A 1 202 ? -5.276 -11.809 -7.707 1.00 65.12 202 SER A CA 1
ATOM 1641 C C . SER A 1 202 ? -5.581 -12.476 -6.369 1.00 65.12 202 SER A C 1
ATOM 1643 O O . SER A 1 202 ? -5.923 -13.650 -6.360 1.00 65.12 202 SER A O 1
ATOM 1645 N N . ALA A 1 203 ? -5.578 -11.722 -5.267 1.00 68.38 203 ALA A N 1
ATOM 1646 C CA . ALA A 1 203 ? -5.917 -12.251 -3.946 1.00 68.38 203 ALA A CA 1
ATOM 1647 C C . ALA A 1 203 ? -7.370 -12.760 -3.862 1.00 68.38 203 ALA A C 1
ATOM 1649 O O . ALA A 1 203 ? -7.631 -13.765 -3.213 1.00 68.38 203 ALA A O 1
ATOM 1650 N N . SER A 1 204 ? -8.320 -12.119 -4.557 1.00 68.00 204 SER A N 1
ATOM 1651 C CA . SER A 1 204 ? -9.712 -12.594 -4.632 1.00 68.00 204 SER A CA 1
ATOM 1652 C C . SER A 1 204 ? -9.914 -13.815 -5.535 1.00 68.00 204 SER A C 1
ATOM 1654 O O . SER A 1 204 ? -10.995 -14.387 -5.536 1.00 68.00 204 SER A O 1
ATOM 1656 N N . SER A 1 205 ? -8.922 -14.167 -6.356 1.00 56.78 205 SER A N 1
ATOM 1657 C CA . SER A 1 205 ? -8.967 -15.333 -7.247 1.00 56.78 205 SER A CA 1
ATOM 1658 C C . SER A 1 205 ? -8.381 -16.592 -6.600 1.00 56.78 205 SER A C 1
ATOM 1660 O O . SER A 1 205 ? -8.468 -17.663 -7.196 1.00 56.78 205 SER A O 1
ATOM 1662 N N . GLU A 1 206 ? -7.740 -16.456 -5.439 1.00 49.09 206 GLU A N 1
ATOM 1663 C CA . GLU A 1 206 ? -7.021 -17.530 -4.741 1.00 49.09 206 GLU A CA 1
ATOM 1664 C C . GLU A 1 206 ? -7.798 -18.063 -3.516 1.00 49.09 206 GLU A C 1
ATOM 1666 O O . GLU A 1 206 ? -7.286 -18.891 -2.765 1.00 49.09 206 GLU A O 1
ATOM 1671 N N . VAL A 1 207 ? -9.050 -17.611 -3.350 1.00 41.25 207 VAL A N 1
ATOM 1672 C CA . VAL A 1 207 ? -10.074 -18.125 -2.417 1.00 41.25 207 VAL A CA 1
ATOM 1673 C C . VAL A 1 207 ? -11.175 -18.805 -3.220 1.00 41.25 207 VAL A C 1
ATOM 1675 O O . VAL A 1 207 ? -11.613 -19.898 -2.800 1.00 41.25 207 VAL A O 1
#

InterPro domains:
  IPR006769 Calcium uniporter protein, C-terminal [PF04678] (15-204)
  IPR039055 MCU family [PTHR13462] (2-203)